Protein AF-B3RR96-F1 (afdb_monomer)

Mean predicted aligned error: 13.43 Å

pLDDT: mean 72.85, std 15.48, range [29.58, 92.88]

Organism: Trichoplax adhaerens (NCBI:txid10228)

Radius of gyration: 28.53 Å; Cα contacts (8 Å, |Δi|>4): 354; chains: 1; bounding box: 92×47×79 Å

Solvent-accessible surface area (backbone atoms only — not comparable to full-atom values): 20379 Å² total; per-residue (Å²): 134,87,67,54,57,50,102,82,71,50,74,48,73,52,70,67,56,46,31,52,45,38,56,34,45,65,42,94,48,64,68,56,15,52,53,33,40,51,51,53,31,50,56,49,56,53,57,70,76,67,63,93,55,101,65,70,74,65,54,56,44,48,39,42,40,72,78,38,39,40,60,40,43,50,37,68,61,60,49,90,90,53,55,69,70,55,45,50,48,50,41,50,38,58,65,40,43,72,45,95,92,60,83,86,83,91,69,81,79,84,30,41,66,43,47,51,43,49,51,41,44,54,38,51,71,58,56,78,64,44,36,52,46,44,55,73,25,42,72,43,56,55,50,56,61,71,62,75,41,72,87,48,40,65,52,46,54,53,30,51,52,53,48,62,76,74,48,91,70,54,60,70,55,38,35,55,52,42,55,51,52,52,55,47,55,50,56,42,69,78,34,67,93,76,58,56,75,67,60,56,52,50,54,53,48,54,43,41,66,39,43,75,74,25,68,71,43,39,52,49,44,69,73,32,62,69,62,40,52,48,41,52,55,36,42,67,44,87,53,63,68,51,19,55,53,25,45,55,44,51,43,52,42,56,72,69,47,52,49,67,54,50,49,49,48,53,73,78,40,67,54,66,60,51,50,51,50,47,63,74,68,56,86,48,68,69,58,44,33,49,45,37,46,35,52,32,43,48,17,58,56,64,75,33,51,78,94,66,57,70,68,59,46,51,52,51,51,51,50,41,54,48,51,31,66,77,34,57,89,40,59,80,43,24,52,36,32,52,53,34,51,55,44,65,65,62,70,84,77,72,80,75,79,76,78,82,79,79,129

InterPro domains:
  IPR011989 Armadillo-like helical [G3DSA:1.25.10.10] (18-335)
  IPR016024 Armadillo-type fold [SSF48371] (101-303)

Structure (mmCIF, N/CA/C/O backbone):
data_AF-B3RR96-F1
#
_entry.id   AF-B3RR96-F1
#
loop_
_ato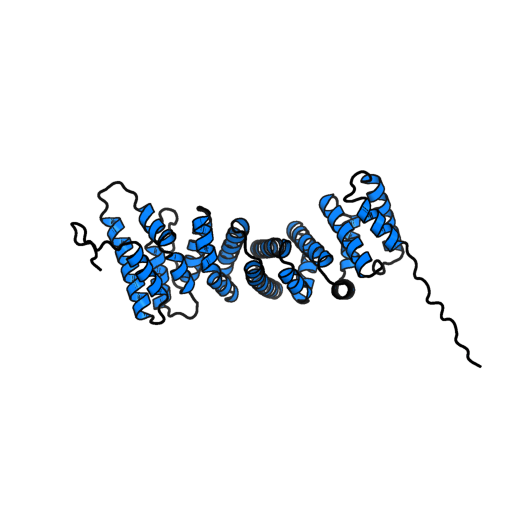m_site.group_PDB
_atom_site.id
_atom_site.type_symbol
_atom_site.label_atom_id
_atom_site.label_alt_id
_atom_site.label_comp_id
_atom_site.label_asym_id
_atom_site.label_entity_id
_atom_site.label_seq_id
_atom_site.pdbx_PDB_ins_code
_atom_site.Cartn_x
_atom_site.Cartn_y
_atom_site.Cartn_z
_atom_site.occupancy
_atom_site.B_iso_or_equiv
_atom_site.auth_seq_id
_atom_site.auth_comp_id
_atom_site.auth_asym_id
_atom_site.auth_atom_id
_atom_site.pdbx_PDB_model_num
ATOM 1 N N . MET A 1 1 ? 11.589 16.101 -45.052 1.00 38.19 1 MET A N 1
ATOM 2 C CA . MET A 1 1 ? 12.033 16.888 -43.880 1.00 38.19 1 MET A CA 1
ATOM 3 C C . MET A 1 1 ? 13.551 16.937 -43.908 1.00 38.19 1 MET A C 1
ATOM 5 O O . MET A 1 1 ? 14.166 15.886 -44.024 1.00 38.19 1 MET A O 1
ATOM 9 N N . ALA A 1 2 ? 14.142 18.131 -43.950 1.00 29.94 2 ALA A N 1
ATOM 10 C CA . ALA A 1 2 ? 15.582 18.307 -44.126 1.00 29.94 2 ALA A CA 1
ATOM 11 C C . ALA A 1 2 ? 16.285 18.308 -42.761 1.00 29.94 2 ALA A C 1
ATOM 13 O O . ALA A 1 2 ? 16.045 19.198 -41.950 1.00 29.94 2 ALA A O 1
ATOM 14 N N . SER A 1 3 ? 17.147 17.322 -42.505 1.00 40.19 3 SER A N 1
ATOM 15 C CA . SER A 1 3 ? 18.000 17.320 -41.316 1.00 40.19 3 SER A CA 1
ATOM 16 C C . SER A 1 3 ? 19.166 18.292 -41.508 1.00 40.19 3 SER A C 1
ATOM 18 O O . SER A 1 3 ? 19.927 18.147 -42.470 1.00 40.19 3 SER A O 1
ATOM 20 N N . ALA A 1 4 ? 19.349 19.248 -40.601 1.00 43.44 4 ALA A N 1
ATOM 21 C CA . ALA A 1 4 ? 20.512 20.129 -40.632 1.00 43.44 4 ALA A CA 1
ATOM 22 C C . ALA A 1 4 ? 21.770 19.345 -40.217 1.00 43.44 4 ALA A C 1
ATOM 24 O O . ALA A 1 4 ? 21.798 18.715 -39.159 1.00 43.44 4 ALA A O 1
ATOM 25 N N . LYS A 1 5 ? 22.815 19.365 -41.050 1.00 38.56 5 LYS A N 1
ATOM 26 C CA . LYS A 1 5 ? 24.143 18.848 -40.688 1.00 38.56 5 LYS A CA 1
ATOM 27 C C . LYS A 1 5 ? 24.980 19.991 -40.120 1.00 38.56 5 LYS A C 1
ATOM 29 O O . LYS A 1 5 ? 24.976 21.077 -40.694 1.00 38.56 5 LYS A O 1
ATOM 34 N N . ASN A 1 6 ? 25.702 19.770 -39.020 1.00 45.28 6 ASN A N 1
ATOM 35 C CA . ASN A 1 6 ? 26.735 20.728 -38.607 1.00 45.28 6 ASN A CA 1
ATOM 36 C C . ASN A 1 6 ? 27.967 20.634 -39.531 1.00 45.28 6 ASN A C 1
ATOM 38 O O . ASN A 1 6 ? 28.061 19.726 -40.360 1.00 45.28 6 ASN A O 1
ATOM 42 N N . SER A 1 7 ? 28.932 21.541 -39.358 1.00 36.81 7 SER A N 1
ATOM 43 C CA . SER A 1 7 ? 30.184 21.622 -40.133 1.00 36.81 7 SER A CA 1
ATOM 44 C C . SER A 1 7 ? 31.036 20.343 -40.136 1.00 36.81 7 SER A C 1
ATOM 46 O O . SER A 1 7 ? 31.961 20.238 -40.933 1.00 36.81 7 SER A O 1
ATOM 48 N N . ASN A 1 8 ? 30.707 19.358 -39.293 1.00 43.94 8 ASN A N 1
ATOM 49 C CA . ASN A 1 8 ? 31.389 18.069 -39.189 1.00 43.94 8 ASN A CA 1
ATOM 50 C C . ASN A 1 8 ? 30.532 16.906 -39.736 1.00 43.94 8 ASN A C 1
ATOM 52 O O . ASN A 1 8 ? 30.828 15.744 -39.475 1.00 43.94 8 ASN A O 1
ATOM 56 N N . GLY A 1 9 ? 29.440 17.192 -40.459 1.00 47.50 9 GLY A N 1
ATOM 57 C CA . GLY A 1 9 ? 28.566 16.178 -41.060 1.00 47.50 9 GLY A CA 1
ATOM 58 C C . GLY A 1 9 ? 27.611 15.481 -40.083 1.00 47.50 9 GLY A C 1
ATOM 59 O O . GLY A 1 9 ? 26.928 14.535 -40.478 1.00 47.50 9 GLY A O 1
ATOM 60 N N . ILE A 1 10 ? 27.522 15.946 -38.832 1.00 52.44 10 ILE A N 1
ATOM 61 C CA . ILE A 1 10 ? 26.656 15.354 -37.805 1.00 52.44 10 ILE A CA 1
ATOM 62 C C . ILE A 1 10 ? 25.217 15.804 -38.040 1.00 52.44 10 ILE A C 1
ATOM 64 O O . ILE A 1 10 ? 24.925 17.000 -38.033 1.00 52.44 10 ILE A O 1
ATOM 68 N N . VAL A 1 11 ? 24.321 14.832 -38.218 1.00 55.81 11 VAL A N 1
ATOM 69 C CA . VAL A 1 11 ? 22.872 15.039 -38.325 1.00 55.81 11 VAL A CA 1
ATOM 70 C C . VAL A 1 11 ? 22.341 15.579 -36.994 1.00 55.81 11 VAL A C 1
ATOM 72 O O . VAL A 1 11 ? 22.419 14.907 -35.964 1.00 55.81 11 VAL A O 1
ATOM 75 N N . ILE A 1 12 ? 21.807 16.800 -37.008 1.00 57.66 12 ILE A N 1
ATOM 76 C CA . ILE A 1 12 ? 21.082 17.378 -35.878 1.00 57.66 12 ILE A CA 1
ATOM 77 C C . ILE A 1 12 ? 19.611 17.007 -36.050 1.00 57.66 12 ILE A C 1
ATOM 79 O O . ILE A 1 12 ? 18.940 17.513 -36.947 1.00 57.66 12 ILE A O 1
ATOM 83 N N . PHE A 1 13 ? 19.122 16.115 -35.194 1.00 63.78 13 PHE A N 1
ATOM 84 C CA . PHE A 1 13 ? 17.692 15.844 -35.084 1.00 63.78 13 PHE A CA 1
ATOM 85 C C . PHE A 1 13 ? 17.014 16.986 -34.320 1.00 63.78 13 PHE A C 1
ATOM 87 O O . PHE A 1 13 ? 17.515 17.392 -33.266 1.00 63.78 13 PHE A O 1
ATOM 94 N N . GLY A 1 14 ? 15.894 17.492 -34.842 1.00 68.19 14 GLY A N 1
ATOM 95 C CA . GLY A 1 14 ? 15.008 18.372 -34.078 1.00 68.19 14 GLY A CA 1
ATOM 96 C C . GLY A 1 14 ? 14.248 17.602 -32.992 1.00 68.19 14 GLY A C 1
ATOM 97 O O . GLY A 1 14 ? 14.209 16.369 -33.007 1.00 68.19 14 GLY A O 1
ATOM 98 N N . ASP A 1 15 ? 13.617 18.317 -32.056 1.00 69.88 15 ASP A N 1
ATOM 99 C CA . ASP A 1 15 ? 12.841 17.718 -30.954 1.00 69.88 15 ASP A CA 1
ATOM 100 C C . ASP A 1 15 ? 11.757 16.749 -31.470 1.00 69.88 15 ASP A C 1
ATOM 102 O O . ASP A 1 15 ? 11.547 15.681 -30.892 1.00 69.88 15 ASP A O 1
ATOM 106 N N . ASP A 1 16 ? 11.099 17.078 -32.585 1.00 73.81 16 ASP A N 1
ATOM 107 C CA . ASP A 1 16 ? 10.047 16.245 -33.182 1.00 73.81 16 ASP A CA 1
ATOM 108 C C . ASP A 1 16 ? 10.599 14.993 -33.879 1.00 73.81 16 ASP A C 1
ATOM 110 O O . ASP A 1 16 ? 10.015 13.909 -33.767 1.00 73.81 16 ASP A O 1
ATOM 114 N N . ASP A 1 17 ? 11.768 15.099 -34.518 1.00 78.56 17 ASP A N 1
ATOM 115 C CA . ASP A 1 17 ? 12.459 13.942 -35.096 1.00 78.56 17 ASP A CA 1
ATOM 116 C C . ASP A 1 17 ? 12.893 12.978 -33.985 1.00 78.56 17 ASP A C 1
ATOM 118 O O . ASP A 1 17 ? 12.731 11.761 -34.103 1.00 78.56 17 ASP A O 1
ATOM 122 N N . MET A 1 18 ? 13.381 13.520 -32.862 1.00 82.00 18 MET A N 1
ATOM 123 C CA . MET A 1 18 ? 13.770 12.722 -31.702 1.00 82.00 18 MET A CA 1
ATOM 124 C C . MET A 1 18 ? 12.591 12.063 -31.008 1.00 82.00 18 MET A C 1
ATOM 126 O O . MET A 1 18 ? 12.675 10.888 -30.654 1.00 82.00 18 MET A O 1
ATOM 130 N N . ARG A 1 19 ? 11.472 12.770 -30.838 1.00 81.56 19 ARG A N 1
ATOM 131 C CA . ARG A 1 19 ? 10.238 12.174 -30.306 1.00 81.56 19 ARG A CA 1
ATOM 132 C C . ARG A 1 19 ? 9.729 11.049 -31.196 1.00 81.56 19 ARG A C 1
ATOM 134 O O . ARG A 1 19 ? 9.326 10.009 -30.678 1.00 81.56 19 ARG A O 1
ATOM 141 N N . THR A 1 20 ? 9.797 11.230 -32.512 1.00 85.19 20 THR A N 1
ATOM 142 C CA . THR A 1 20 ? 9.422 10.193 -33.478 1.00 85.19 20 THR A CA 1
ATOM 143 C C . THR A 1 20 ? 10.334 8.979 -33.332 1.00 85.19 20 THR A C 1
ATOM 145 O O . THR A 1 20 ? 9.846 7.872 -33.115 1.00 85.19 20 THR A O 1
ATOM 148 N N . LEU A 1 21 ? 11.653 9.183 -33.329 1.00 87.88 21 LEU A N 1
ATOM 149 C CA . LEU A 1 21 ? 12.635 8.114 -33.145 1.00 87.88 21 LEU A CA 1
ATOM 150 C C . LEU A 1 21 ? 12.454 7.367 -31.812 1.00 87.88 21 LEU A C 1
ATOM 152 O O . LEU A 1 21 ? 12.542 6.143 -31.764 1.00 87.88 21 LEU A O 1
ATOM 156 N N . ILE A 1 22 ? 12.148 8.089 -30.734 1.00 87.38 22 ILE A N 1
ATOM 157 C CA . ILE A 1 22 ? 11.867 7.513 -29.414 1.00 87.38 22 ILE A CA 1
ATOM 158 C C . ILE A 1 22 ? 10.564 6.711 -29.422 1.00 87.38 22 ILE A C 1
ATOM 160 O O . ILE A 1 22 ? 10.515 5.628 -28.845 1.00 87.38 22 ILE A O 1
ATOM 164 N N . SER A 1 23 ? 9.523 7.182 -30.110 1.00 87.31 23 SER A N 1
ATOM 165 C CA . SER A 1 23 ? 8.259 6.443 -30.223 1.00 87.31 23 SER A CA 1
ATOM 166 C C . SER A 1 23 ? 8.421 5.097 -30.943 1.00 87.31 23 SER A C 1
ATOM 168 O O . SER A 1 23 ? 7.741 4.129 -30.599 1.00 87.31 23 SER A O 1
ATOM 170 N N . LEU A 1 24 ? 9.383 4.995 -31.871 1.00 91.06 24 LEU A N 1
ATOM 171 C CA . LEU A 1 24 ? 9.694 3.762 -32.600 1.00 91.06 24 LEU A CA 1
ATOM 172 C C . LEU A 1 24 ? 10.337 2.676 -31.724 1.00 91.06 24 LEU A C 1
ATOM 174 O O . LEU A 1 24 ? 10.337 1.510 -32.118 1.00 91.06 24 LEU A O 1
ATOM 178 N N . ILE A 1 25 ? 10.824 3.009 -30.522 1.00 89.62 25 ILE A N 1
ATOM 179 C CA . ILE A 1 25 ? 11.269 2.013 -29.530 1.00 89.62 25 ILE A CA 1
ATOM 180 C C . ILE A 1 25 ? 10.109 1.083 -29.146 1.00 89.62 25 ILE A C 1
ATOM 182 O O . ILE A 1 25 ? 10.311 -0.113 -28.952 1.00 89.62 25 ILE A O 1
ATOM 186 N N . SER A 1 26 ? 8.889 1.618 -29.097 1.00 85.88 26 SER A N 1
ATOM 187 C CA . SER A 1 26 ? 7.660 0.882 -28.780 1.00 85.88 26 SER A CA 1
ATOM 188 C C . SER A 1 26 ? 7.027 0.204 -30.008 1.00 85.88 26 SER A C 1
ATOM 190 O O . SER A 1 26 ? 5.885 -0.247 -29.940 1.00 85.88 26 SER A O 1
ATOM 192 N N . SER A 1 27 ? 7.747 0.125 -31.134 1.00 86.12 27 SER A N 1
ATOM 193 C CA . SER A 1 27 ? 7.284 -0.542 -32.355 1.00 86.12 27 SER A CA 1
ATOM 194 C C . SER A 1 27 ? 6.969 -2.028 -32.111 1.00 86.12 27 SER A C 1
ATOM 196 O O . SER A 1 27 ? 7.700 -2.700 -31.374 1.00 86.12 27 SER A O 1
ATOM 198 N N . PRO A 1 28 ? 5.931 -2.589 -32.766 1.00 82.00 28 PRO A N 1
ATOM 199 C CA . PRO A 1 28 ? 5.683 -4.031 -32.743 1.00 82.00 28 PRO A CA 1
ATOM 200 C C . PRO A 1 28 ? 6.805 -4.830 -33.425 1.00 82.00 28 PRO A C 1
ATOM 202 O O . PRO A 1 28 ? 6.961 -6.018 -33.152 1.00 82.00 28 PRO A O 1
ATOM 205 N N . TYR A 1 29 ? 7.608 -4.185 -34.277 1.00 86.88 29 TYR A N 1
ATOM 206 C CA . TYR A 1 29 ? 8.736 -4.800 -34.968 1.00 86.88 29 TYR A CA 1
ATOM 207 C C . TYR A 1 29 ? 10.030 -4.570 -34.189 1.00 86.88 29 TYR A C 1
ATOM 209 O O . TYR A 1 29 ? 10.562 -3.457 -34.148 1.00 86.88 29 TYR A O 1
ATOM 217 N N . GLU A 1 30 ? 10.560 -5.644 -33.605 1.00 83.50 30 GLU A N 1
ATOM 218 C CA . GLU A 1 30 ? 11.744 -5.597 -32.741 1.00 83.50 30 GLU A CA 1
ATOM 219 C C . GLU A 1 30 ? 12.970 -4.998 -33.447 1.00 83.50 30 GLU A C 1
ATOM 221 O O . GLU A 1 30 ? 13.700 -4.202 -32.861 1.00 83.50 30 GLU A O 1
ATOM 226 N N . GLU A 1 31 ? 13.151 -5.294 -34.734 1.00 87.62 31 GLU A N 1
ATOM 227 C CA . GLU A 1 31 ? 14.250 -4.762 -35.543 1.00 87.62 31 GLU A CA 1
ATOM 228 C C . GLU A 1 31 ? 14.221 -3.227 -35.650 1.00 87.62 31 GLU A C 1
ATOM 230 O O . GLU A 1 31 ? 15.260 -2.570 -35.540 1.00 87.62 31 GLU A O 1
ATOM 235 N N . ILE A 1 32 ? 13.030 -2.641 -35.821 1.00 88.06 32 ILE A N 1
ATOM 236 C CA . ILE A 1 32 ? 12.847 -1.185 -35.912 1.00 88.06 32 ILE A CA 1
ATOM 237 C C . ILE A 1 32 ? 13.196 -0.536 -34.575 1.00 88.06 32 ILE A C 1
ATOM 239 O O . ILE A 1 32 ? 13.916 0.465 -34.532 1.00 88.06 32 ILE A O 1
ATOM 243 N N . ALA A 1 33 ? 12.732 -1.128 -33.478 1.00 88.19 33 ALA A N 1
ATOM 244 C CA . ALA A 1 33 ? 13.015 -0.643 -32.138 1.00 88.19 33 ALA A CA 1
ATOM 245 C C . ALA A 1 33 ? 14.514 -0.742 -31.793 1.00 88.19 33 ALA A C 1
ATOM 247 O O . ALA A 1 33 ? 15.094 0.213 -31.273 1.00 88.19 33 ALA A O 1
ATOM 248 N N . LEU A 1 34 ? 15.178 -1.844 -32.163 1.00 87.19 34 LEU A N 1
ATOM 249 C CA . LEU A 1 34 ? 16.626 -2.028 -32.008 1.00 87.19 34 LEU A CA 1
ATOM 250 C C . LEU A 1 34 ? 17.432 -0.994 -32.801 1.00 87.19 34 LEU A C 1
ATOM 252 O O . LEU A 1 34 ? 18.351 -0.379 -32.255 1.00 87.19 34 LEU A O 1
ATOM 256 N N . LYS A 1 35 ? 17.081 -0.774 -34.074 1.00 89.31 35 LYS A N 1
ATOM 257 C CA . LYS A 1 35 ? 17.723 0.242 -34.923 1.00 89.31 35 LYS A CA 1
ATOM 258 C C . LYS A 1 35 ? 17.526 1.645 -34.352 1.00 89.31 35 LYS A C 1
ATOM 260 O O . LYS A 1 35 ? 18.486 2.408 -34.293 1.00 89.31 35 LYS A O 1
ATOM 265 N N . SER A 1 36 ? 16.327 1.952 -33.865 1.00 89.50 36 SER A N 1
ATOM 266 C CA . SER A 1 36 ? 16.016 3.247 -33.249 1.00 89.50 36 SER A CA 1
ATOM 267 C C . SER A 1 36 ? 16.857 3.492 -31.994 1.00 89.50 36 SER A C 1
ATOM 269 O O . SER A 1 36 ? 17.499 4.534 -31.877 1.00 89.50 36 SER A O 1
ATOM 271 N N . MET A 1 37 ? 16.954 2.498 -31.102 1.00 88.56 37 MET A N 1
ATOM 272 C CA . MET A 1 37 ? 17.831 2.558 -29.926 1.00 88.56 37 MET A CA 1
ATOM 273 C C . MET A 1 37 ? 19.302 2.746 -30.310 1.00 88.56 37 MET A C 1
ATOM 275 O O . MET A 1 37 ? 19.981 3.577 -29.714 1.00 88.56 37 MET A O 1
ATOM 279 N N . LYS A 1 38 ? 19.788 2.048 -31.344 1.00 87.69 38 LYS A N 1
ATOM 280 C CA . LYS A 1 38 ? 21.166 2.200 -31.833 1.00 87.69 38 LYS A CA 1
ATOM 281 C C . LYS A 1 38 ? 21.441 3.612 -32.362 1.00 87.69 38 LYS A C 1
ATOM 283 O O . LYS A 1 38 ? 22.484 4.177 -32.052 1.00 87.69 38 LYS A O 1
ATOM 288 N N . ILE A 1 39 ? 20.501 4.210 -33.099 1.00 85.69 39 ILE A N 1
ATOM 289 C CA . ILE A 1 39 ? 20.620 5.599 -33.577 1.00 85.69 39 ILE A CA 1
ATOM 290 C C . ILE A 1 39 ? 20.679 6.569 -32.390 1.00 85.69 39 ILE A C 1
ATOM 292 O O . ILE A 1 39 ? 21.537 7.450 -32.371 1.00 85.69 39 ILE A O 1
ATOM 296 N N . ILE A 1 40 ? 19.823 6.385 -31.379 1.00 83.94 40 ILE A N 1
ATOM 297 C CA . ILE A 1 40 ? 19.818 7.210 -30.158 1.00 83.94 40 ILE A CA 1
ATOM 298 C C . ILE A 1 40 ? 21.149 7.080 -29.411 1.00 83.94 40 ILE A C 1
ATOM 300 O O . ILE A 1 40 ? 21.738 8.093 -29.039 1.00 83.94 40 ILE A O 1
ATOM 304 N N . GLN A 1 41 ? 21.649 5.852 -29.239 1.00 83.38 41 GLN A N 1
ATOM 305 C CA . GLN A 1 41 ? 22.944 5.575 -28.614 1.00 83.38 41 GLN A CA 1
ATOM 306 C C . GLN A 1 41 ? 24.071 6.312 -29.339 1.00 83.38 41 GLN A C 1
ATOM 308 O O . GLN A 1 41 ? 24.823 7.046 -28.704 1.00 83.38 41 GLN A O 1
ATOM 313 N N . THR A 1 42 ? 24.158 6.165 -30.666 1.00 79.25 42 THR A N 1
ATOM 314 C CA . THR A 1 42 ? 25.175 6.833 -31.487 1.00 79.25 42 THR A CA 1
ATOM 315 C C . THR A 1 42 ? 25.049 8.350 -31.422 1.00 79.25 42 THR A C 1
ATOM 317 O O . THR A 1 42 ? 26.052 9.040 -31.266 1.00 79.25 42 THR A O 1
ATOM 320 N N . TYR A 1 43 ? 23.838 8.900 -31.502 1.00 76.00 43 TYR A N 1
ATOM 321 C CA . TYR A 1 43 ? 23.633 10.345 -31.410 1.00 76.00 43 TYR A CA 1
ATOM 322 C C . TYR A 1 43 ? 24.119 10.909 -30.069 1.00 76.00 43 TYR A C 1
ATOM 324 O O . TYR A 1 43 ? 24.777 11.951 -30.023 1.00 76.00 43 TYR A O 1
ATOM 332 N N . ASN A 1 44 ? 23.828 10.195 -28.984 1.00 71.44 44 ASN A N 1
ATOM 333 C CA . ASN A 1 44 ? 24.173 10.598 -27.631 1.00 71.44 44 ASN A CA 1
ATOM 334 C C . ASN A 1 44 ? 25.686 10.494 -27.359 1.00 71.44 44 ASN A C 1
ATOM 336 O O . ASN A 1 44 ? 26.264 11.392 -26.753 1.00 71.44 44 ASN A O 1
ATOM 340 N N . THR A 1 45 ? 26.354 9.456 -27.880 1.00 66.69 45 THR A N 1
ATOM 341 C CA . THR A 1 45 ? 27.814 9.289 -27.756 1.00 66.69 45 THR A CA 1
ATOM 342 C C . THR A 1 45 ? 28.619 10.161 -28.719 1.00 66.69 45 THR A C 1
ATOM 344 O O . THR A 1 45 ? 29.762 10.487 -28.426 1.00 66.69 45 THR A O 1
ATOM 347 N N . THR A 1 46 ? 28.063 10.579 -29.858 1.00 61.94 46 THR A N 1
ATOM 348 C CA . THR A 1 46 ? 28.801 11.418 -30.822 1.00 61.94 46 THR A CA 1
ATOM 349 C C . THR A 1 46 ? 28.857 12.882 -30.368 1.00 61.94 46 THR A C 1
ATOM 351 O O . THR A 1 46 ? 29.881 13.541 -30.535 1.00 61.94 46 THR A O 1
ATOM 354 N N . LYS A 1 47 ? 27.795 13.402 -29.730 1.00 54.66 47 LYS A N 1
ATOM 355 C CA . LYS A 1 47 ? 27.764 14.790 -29.228 1.00 54.66 47 LYS A CA 1
ATOM 356 C C . LYS A 1 47 ? 28.632 15.029 -27.988 1.00 54.66 47 LYS A C 1
ATOM 358 O O . LYS A 1 47 ? 29.078 16.160 -27.798 1.00 54.66 47 LYS A O 1
ATOM 363 N N . THR A 1 48 ? 28.906 14.007 -27.176 1.00 48.44 48 THR A N 1
ATOM 364 C CA . THR A 1 48 ? 29.794 14.117 -26.003 1.00 48.44 48 THR A CA 1
ATOM 365 C C . THR A 1 48 ? 31.266 14.315 -26.376 1.00 48.44 48 THR A C 1
ATOM 367 O O . THR A 1 48 ? 31.999 14.913 -25.595 1.00 48.44 48 THR A O 1
ATOM 370 N N . TYR A 1 49 ? 31.696 13.904 -27.576 1.00 40.88 49 TYR A N 1
ATOM 371 C CA . TYR A 1 49 ? 33.094 14.028 -28.020 1.00 40.88 49 TYR A CA 1
ATOM 372 C C . TYR A 1 49 ? 33.400 15.278 -28.863 1.00 40.88 49 TYR A C 1
ATOM 374 O O . TYR A 1 49 ? 34.564 15.636 -29.011 1.00 40.88 49 TYR A O 1
ATOM 382 N N . THR A 1 50 ? 32.393 15.976 -29.398 1.00 41.56 50 THR A N 1
ATOM 383 C CA . THR A 1 50 ? 32.607 17.117 -30.317 1.00 41.56 50 THR A CA 1
ATOM 384 C C . THR A 1 50 ? 32.487 18.510 -29.689 1.00 41.56 50 THR A C 1
ATOM 386 O O . THR A 1 50 ? 32.563 19.507 -30.404 1.00 41.56 50 THR A O 1
ATOM 389 N N . ALA A 1 51 ? 32.283 18.630 -28.376 1.00 41.56 51 ALA A N 1
ATOM 390 C CA . ALA A 1 51 ? 32.074 19.927 -27.733 1.00 41.56 51 ALA A CA 1
ATOM 391 C C . ALA A 1 51 ? 33.400 20.631 -27.374 1.00 41.56 51 ALA A C 1
ATOM 393 O O . ALA A 1 51 ? 33.831 20.637 -26.226 1.00 41.56 51 ALA A O 1
ATOM 394 N N . SER A 1 52 ? 33.998 21.318 -28.354 1.00 37.88 52 SER A N 1
ATOM 395 C CA . SER A 1 52 ? 34.964 22.411 -28.124 1.00 37.88 52 SER A CA 1
ATOM 396 C C . SER A 1 52 ? 34.290 23.721 -27.673 1.00 37.88 52 SER A C 1
ATOM 398 O O . SER A 1 52 ? 34.929 24.770 -27.640 1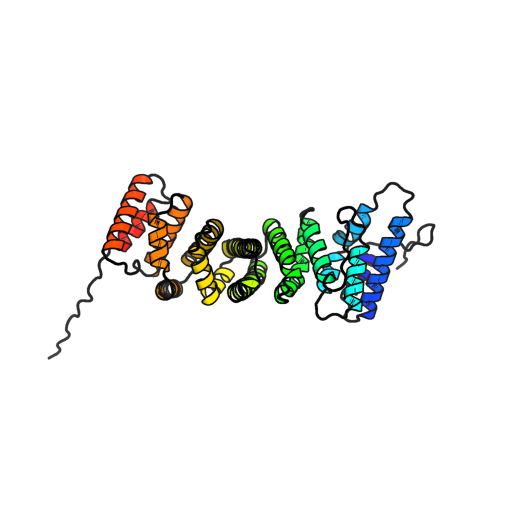.00 37.88 52 SER A O 1
ATOM 400 N N . TYR A 1 53 ? 33.001 23.688 -27.326 1.00 34.84 53 TYR A N 1
ATOM 401 C CA . TYR A 1 53 ? 32.246 24.837 -26.837 1.00 34.84 53 TYR A CA 1
ATOM 402 C C . TYR A 1 53 ? 31.675 24.538 -25.453 1.00 34.84 53 TYR A C 1
ATOM 404 O O . TYR A 1 53 ? 31.009 23.530 -25.235 1.00 34.84 53 TYR A O 1
ATOM 412 N N . ARG A 1 54 ? 31.966 25.448 -24.520 1.00 34.84 54 ARG A N 1
ATOM 413 C CA . ARG A 1 54 ? 31.572 25.462 -23.105 1.00 34.84 54 ARG A CA 1
ATOM 414 C C . ARG A 1 54 ? 30.047 25.579 -22.907 1.00 34.84 54 ARG A C 1
ATOM 416 O O . ARG A 1 54 ? 29.578 26.572 -22.362 1.00 34.84 54 ARG A O 1
ATOM 423 N N . VAL A 1 55 ? 29.268 24.582 -23.321 1.00 38.75 55 VAL A N 1
ATOM 424 C CA . VAL A 1 55 ? 27.863 24.419 -22.909 1.00 38.75 55 VAL A CA 1
ATOM 425 C C . VAL A 1 55 ? 27.678 22.963 -22.472 1.00 38.75 55 VAL A C 1
ATOM 427 O O . VAL A 1 55 ? 27.944 22.057 -23.261 1.00 38.75 55 VAL A O 1
ATOM 430 N N . PRO A 1 56 ? 27.331 22.707 -21.201 1.00 39.91 56 PRO A N 1
ATOM 431 C CA . PRO A 1 56 ? 27.614 21.436 -20.549 1.00 39.91 56 PRO A CA 1
ATOM 432 C C . PRO A 1 56 ? 26.793 20.279 -21.129 1.00 39.91 56 PRO A C 1
ATOM 434 O O . PRO A 1 56 ? 25.571 20.349 -21.259 1.00 39.91 56 PRO A O 1
ATOM 437 N N . CYS A 1 57 ? 27.485 19.168 -21.382 1.00 45.38 57 CYS A N 1
ATOM 438 C CA . CYS A 1 57 ? 26.974 17.873 -21.843 1.00 45.38 57 CYS A CA 1
ATOM 439 C C . CYS A 1 57 ? 25.826 17.306 -20.976 1.00 45.38 57 CYS A C 1
ATOM 441 O O . CYS A 1 57 ? 25.105 16.412 -21.415 1.00 45.38 57 CYS A O 1
ATOM 443 N N . LEU A 1 58 ? 25.608 17.866 -19.778 1.00 45.44 58 LEU A N 1
ATOM 444 C CA . LEU A 1 58 ? 24.475 17.576 -18.896 1.00 45.44 58 LEU A CA 1
ATOM 445 C C . LEU A 1 58 ? 23.102 17.809 -19.555 1.00 45.44 58 LEU A C 1
ATOM 447 O O . LEU A 1 58 ? 22.151 17.109 -19.218 1.00 45.44 58 LEU A O 1
ATOM 451 N N . HIS A 1 59 ? 22.985 18.726 -20.521 1.00 55.12 59 HIS A N 1
ATOM 452 C CA . HIS A 1 59 ? 21.680 19.097 -21.079 1.00 55.12 59 HIS A CA 1
ATOM 453 C C . HIS A 1 59 ? 21.123 18.131 -22.133 1.00 55.12 59 HIS A C 1
ATOM 455 O O . HIS A 1 59 ? 19.918 18.143 -22.369 1.00 55.12 59 HIS A O 1
ATOM 461 N N . LEU A 1 60 ? 21.942 17.289 -22.781 1.00 64.75 60 LEU A N 1
ATOM 462 C CA . LEU A 1 60 ? 21.446 16.422 -23.864 1.00 64.75 60 LEU A CA 1
ATOM 463 C C . LEU A 1 60 ? 20.708 15.190 -23.331 1.00 64.75 60 LEU A C 1
ATOM 465 O O . LEU A 1 60 ? 19.616 14.873 -23.801 1.00 64.75 60 LEU A O 1
ATOM 469 N N . GLY A 1 61 ? 21.279 14.524 -22.325 1.00 63.56 61 GLY A N 1
ATOM 470 C CA . GLY A 1 61 ? 20.604 13.428 -21.629 1.00 63.56 61 GLY A CA 1
ATOM 471 C C . GLY A 1 61 ? 19.323 13.918 -20.956 1.00 63.56 61 GLY A C 1
ATOM 472 O O . GLY A 1 61 ? 18.269 13.312 -21.122 1.00 63.56 61 GLY A O 1
ATOM 473 N N . GLU A 1 62 ? 19.389 15.068 -20.284 1.00 61.44 62 GLU A N 1
ATOM 474 C CA . GLU A 1 62 ? 18.226 15.733 -19.693 1.00 61.44 62 GLU A CA 1
ATOM 475 C C . GLU A 1 62 ? 17.162 16.069 -20.749 1.00 61.44 62 GLU A C 1
ATOM 477 O O . GLU A 1 62 ? 15.988 15.781 -20.554 1.00 61.44 62 GLU A O 1
ATOM 482 N N . HIS A 1 63 ? 17.553 16.582 -21.915 1.00 69.50 63 HIS A N 1
ATOM 483 C CA . HIS A 1 63 ? 16.639 16.874 -23.016 1.00 69.50 63 HIS A CA 1
ATOM 484 C C . HIS A 1 63 ? 15.942 15.619 -23.572 1.00 69.50 63 HIS A C 1
ATOM 486 O O . HIS A 1 63 ? 14.723 15.617 -23.754 1.00 69.50 63 HIS A O 1
ATOM 492 N N . LEU A 1 64 ? 16.687 14.539 -23.829 1.00 72.50 64 LEU A N 1
ATOM 493 C CA . LEU A 1 64 ? 16.122 13.283 -24.340 1.00 72.50 64 LEU A CA 1
ATOM 494 C C . LEU A 1 64 ? 15.147 12.652 -23.343 1.00 72.50 64 LEU A C 1
ATOM 496 O O . LEU A 1 64 ? 14.111 12.109 -23.731 1.00 72.50 64 LEU A O 1
ATOM 500 N N . VAL A 1 65 ? 15.466 12.743 -22.055 1.00 67.75 65 VAL A N 1
ATOM 501 C CA . VAL A 1 65 ? 14.615 12.234 -20.984 1.00 67.75 65 VAL A CA 1
ATOM 502 C C . VAL A 1 65 ? 13.381 13.124 -20.816 1.00 67.75 65 VAL A C 1
ATOM 504 O O . VAL A 1 65 ? 12.274 12.628 -21.012 1.00 67.75 65 VAL A O 1
ATOM 507 N N . LEU A 1 66 ? 13.568 14.427 -20.585 1.00 64.75 66 LEU A N 1
ATOM 508 C CA . LEU A 1 66 ? 12.502 15.354 -20.198 1.00 64.75 66 LEU A CA 1
ATOM 509 C C . LEU A 1 66 ? 11.638 15.858 -21.351 1.00 64.75 66 LEU A C 1
ATOM 511 O O . LEU A 1 66 ? 10.414 15.945 -21.256 1.00 64.75 66 LEU A O 1
ATOM 515 N N . LYS A 1 67 ? 12.274 16.272 -22.451 1.00 69.06 67 LYS A N 1
ATOM 516 C CA . LYS A 1 67 ? 11.555 16.874 -23.583 1.00 69.06 67 LYS A CA 1
ATOM 517 C C . LYS A 1 67 ? 11.061 15.831 -24.571 1.00 69.06 67 LYS A C 1
ATOM 519 O O . LYS A 1 67 ? 10.036 16.057 -25.225 1.00 69.06 67 LYS A O 1
ATOM 524 N N . CYS A 1 68 ? 11.775 14.712 -24.674 1.00 73.38 68 CYS A N 1
ATOM 525 C CA . CYS A 1 68 ? 11.474 13.669 -25.650 1.00 73.38 68 CYS A CA 1
ATOM 526 C C . CYS A 1 68 ? 10.894 12.384 -25.035 1.00 73.38 68 CYS A C 1
ATOM 528 O O . CYS A 1 68 ? 10.323 11.577 -25.764 1.00 73.38 68 CYS A O 1
ATOM 530 N N . GLY A 1 69 ? 10.955 12.202 -23.711 1.00 72.50 69 GLY A N 1
ATOM 531 C CA . GLY A 1 69 ? 10.312 11.080 -23.024 1.00 72.50 69 GLY A CA 1
ATOM 532 C C . GLY A 1 69 ? 11.020 9.734 -23.203 1.00 72.50 69 GLY A C 1
ATOM 533 O O . GLY A 1 69 ? 10.367 8.694 -23.116 1.00 72.50 69 GLY A O 1
ATOM 534 N N . LEU A 1 70 ? 12.336 9.724 -23.443 1.00 79.81 70 LEU A N 1
ATOM 535 C CA . LEU A 1 70 ? 13.101 8.501 -23.716 1.00 79.81 70 LEU A CA 1
ATOM 536 C C . LEU A 1 70 ? 12.962 7.448 -22.606 1.00 79.81 70 LEU A C 1
ATOM 53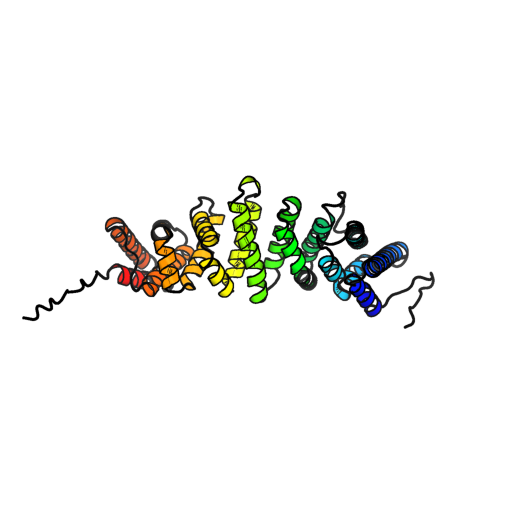8 O O . LEU A 1 70 ? 12.666 6.290 -22.889 1.00 79.81 70 LEU A O 1
ATOM 542 N N . MET A 1 71 ? 13.121 7.838 -21.336 1.00 74.75 71 MET A N 1
ATOM 543 C CA . MET A 1 71 ? 13.025 6.894 -20.210 1.00 74.75 71 MET A CA 1
ATOM 544 C C . MET A 1 71 ? 11.628 6.296 -20.056 1.00 74.75 71 MET A C 1
ATOM 546 O O . MET A 1 71 ? 11.499 5.153 -19.621 1.00 74.75 71 MET A O 1
ATOM 550 N N . ARG A 1 72 ? 10.584 7.036 -20.444 1.00 73.12 72 ARG A N 1
ATOM 551 C CA . ARG A 1 72 ? 9.216 6.518 -20.455 1.00 73.12 72 ARG A CA 1
ATOM 552 C C . ARG A 1 72 ? 9.071 5.397 -21.477 1.00 73.12 72 ARG A C 1
ATOM 554 O O . ARG A 1 72 ? 8.517 4.357 -21.135 1.00 73.12 72 ARG A O 1
ATOM 561 N N . GLU A 1 73 ? 9.550 5.598 -22.703 1.00 80.38 73 GLU A N 1
ATOM 562 C CA . GLU A 1 73 ? 9.454 4.568 -23.744 1.00 80.38 73 GLU A CA 1
ATOM 563 C C . GLU A 1 73 ? 10.352 3.367 -23.443 1.00 80.38 73 GLU A C 1
ATOM 565 O O . GLU A 1 73 ? 9.882 2.236 -23.518 1.00 80.38 73 GLU A O 1
ATOM 570 N N . LEU A 1 74 ? 11.591 3.588 -22.987 1.00 80.06 74 LEU A N 1
ATOM 571 C CA . LEU A 1 74 ? 12.482 2.499 -22.569 1.00 80.06 74 LEU A CA 1
ATOM 572 C C . LEU A 1 74 ? 11.875 1.665 -21.440 1.00 80.06 74 LEU A C 1
ATOM 574 O O . LEU A 1 74 ? 11.925 0.439 -21.491 1.00 80.06 74 LEU A O 1
ATOM 578 N N . ALA A 1 75 ? 11.265 2.309 -20.442 1.00 70.38 75 ALA A N 1
ATOM 579 C CA . ALA A 1 75 ? 10.618 1.582 -19.363 1.00 70.38 75 ALA A CA 1
ATOM 580 C C . ALA A 1 75 ? 9.424 0.764 -19.866 1.00 70.38 75 ALA A C 1
ATOM 582 O O . ALA A 1 75 ? 9.312 -0.390 -19.480 1.00 70.38 75 ALA A O 1
ATOM 583 N N . LYS A 1 76 ? 8.576 1.306 -20.755 1.00 75.12 76 LYS A N 1
ATOM 584 C CA . LYS A 1 76 ? 7.431 0.572 -21.333 1.00 75.12 76 LYS A CA 1
ATOM 585 C C . LYS A 1 76 ? 7.836 -0.730 -22.021 1.00 75.12 76 LYS A C 1
ATOM 587 O O . LYS A 1 76 ? 7.090 -1.699 -21.941 1.00 75.12 76 LYS A O 1
ATOM 592 N N . VAL A 1 77 ? 8.974 -0.737 -22.713 1.00 76.88 77 VAL A N 1
ATOM 593 C CA . VAL A 1 77 ? 9.425 -1.899 -23.494 1.00 76.88 77 VAL A CA 1
ATOM 594 C C . VAL A 1 77 ? 10.359 -2.828 -22.724 1.00 76.88 77 VAL A C 1
ATOM 596 O O . VAL A 1 77 ? 10.641 -3.928 -23.193 1.00 76.88 77 VAL A O 1
ATOM 599 N N . ALA A 1 78 ? 10.840 -2.414 -21.549 1.00 72.19 78 ALA A N 1
ATOM 600 C CA . ALA A 1 78 ? 11.658 -3.229 -20.660 1.00 72.19 78 ALA A CA 1
ATOM 601 C C . ALA A 1 78 ? 10.786 -4.243 -19.901 1.00 72.19 78 ALA A C 1
ATOM 603 O O . ALA A 1 78 ? 10.645 -4.162 -18.683 1.00 72.19 78 ALA A O 1
ATOM 604 N N . THR A 1 79 ? 10.178 -5.186 -20.621 1.00 67.12 79 THR A N 1
ATOM 605 C CA . THR A 1 79 ? 9.338 -6.251 -20.054 1.00 67.12 79 THR A CA 1
ATOM 606 C C . THR A 1 79 ? 10.060 -7.594 -20.094 1.00 67.12 79 THR A C 1
ATOM 608 O O . THR A 1 79 ? 10.929 -7.829 -20.936 1.00 67.12 79 THR A O 1
ATOM 611 N N . ILE A 1 80 ? 9.689 -8.510 -19.193 1.00 61.75 80 ILE A N 1
ATOM 612 C CA . ILE A 1 80 ? 10.326 -9.840 -19.081 1.00 61.75 80 ILE A CA 1
ATOM 613 C C . ILE A 1 80 ? 10.085 -10.687 -20.346 1.00 61.75 80 ILE A C 1
ATOM 615 O O . ILE A 1 80 ? 10.852 -11.592 -20.652 1.00 61.75 80 ILE A O 1
ATOM 619 N N . SER A 1 81 ? 9.041 -10.365 -21.110 1.00 67.50 81 SER A N 1
ATOM 620 C CA . SER A 1 81 ? 8.652 -11.046 -22.347 1.00 67.50 81 SER A CA 1
ATOM 621 C C . SER A 1 81 ? 9.515 -10.727 -23.577 1.00 67.50 81 SER A C 1
ATOM 623 O O . SER A 1 81 ? 9.292 -11.324 -24.628 1.00 67.50 81 SER A O 1
ATOM 625 N N . LYS A 1 82 ? 10.461 -9.781 -23.496 1.00 73.38 82 LYS A N 1
ATOM 626 C CA . LYS A 1 82 ? 11.315 -9.390 -24.632 1.00 73.38 82 LYS A CA 1
ATOM 627 C C . LYS A 1 82 ? 12.579 -10.241 -24.742 1.00 73.38 82 LYS A C 1
ATOM 629 O O . LYS A 1 82 ? 13.059 -10.802 -23.760 1.00 73.38 82 LYS A O 1
ATOM 634 N N . SER A 1 83 ? 13.142 -10.300 -25.953 1.00 75.75 83 SER A N 1
ATOM 635 C CA . SER A 1 83 ? 14.384 -11.030 -26.214 1.00 75.75 83 SER A CA 1
ATOM 636 C C . SER A 1 83 ? 15.555 -10.469 -25.394 1.00 75.75 83 SER A C 1
ATOM 638 O O . SER A 1 83 ? 15.606 -9.284 -25.046 1.00 75.75 83 SER A O 1
ATOM 640 N N . THR A 1 84 ? 16.550 -11.310 -25.111 1.00 67.88 84 THR A N 1
ATOM 641 C CA . THR A 1 84 ? 17.759 -10.881 -24.393 1.00 67.88 84 THR A CA 1
ATOM 642 C C . THR A 1 84 ? 18.508 -9.776 -25.139 1.00 67.88 84 THR A C 1
ATOM 644 O O . THR A 1 84 ? 18.952 -8.816 -24.510 1.00 67.88 84 THR A O 1
ATOM 647 N N . ALA A 1 85 ? 18.604 -9.872 -26.469 1.00 72.19 85 ALA A N 1
ATOM 648 C CA . ALA A 1 85 ? 19.254 -8.864 -27.306 1.00 72.19 85 ALA A CA 1
ATOM 649 C C . ALA A 1 85 ? 18.530 -7.509 -27.228 1.00 72.19 85 ALA A C 1
ATOM 651 O O . ALA A 1 85 ? 19.164 -6.455 -27.137 1.00 72.19 85 ALA A O 1
ATOM 652 N N . PHE A 1 86 ? 17.196 -7.532 -27.181 1.00 79.62 86 PHE A N 1
ATOM 653 C CA . PHE A 1 86 ? 16.388 -6.335 -26.992 1.00 79.62 86 PHE A CA 1
ATOM 654 C C . PHE A 1 86 ? 16.654 -5.662 -25.649 1.00 79.62 86 PHE A C 1
ATOM 656 O O . PHE A 1 86 ? 16.948 -4.467 -25.594 1.00 79.62 86 PHE A O 1
ATOM 663 N N . LEU A 1 87 ? 16.617 -6.436 -24.564 1.00 69.94 87 LEU A N 1
ATOM 664 C CA . LEU A 1 87 ? 16.873 -5.924 -23.218 1.00 69.94 87 LEU A CA 1
ATOM 665 C C . LEU A 1 87 ? 18.306 -5.386 -23.072 1.00 69.94 87 LEU A C 1
ATOM 667 O O . LEU A 1 87 ? 18.517 -4.356 -22.432 1.00 69.94 87 LEU A O 1
ATOM 671 N N . GLN A 1 88 ? 19.294 -6.016 -23.711 1.00 71.19 88 GLN A N 1
ATOM 672 C CA . GLN A 1 88 ? 20.661 -5.488 -23.768 1.00 71.19 88 GLN A CA 1
ATOM 673 C C . GLN A 1 88 ? 20.725 -4.131 -24.478 1.00 71.19 88 GLN A C 1
ATOM 675 O O . GLN A 1 88 ? 21.416 -3.231 -24.004 1.00 71.19 88 GLN A O 1
ATOM 680 N N . SER A 1 89 ? 19.975 -3.949 -25.567 1.00 78.94 89 SER A N 1
ATOM 681 C CA . SER A 1 89 ? 19.901 -2.664 -26.269 1.00 78.94 89 SER A CA 1
ATOM 682 C C . SER A 1 89 ? 19.222 -1.578 -25.425 1.00 78.94 89 SER A C 1
ATOM 684 O O . SER A 1 89 ? 19.684 -0.435 -25.393 1.00 78.94 89 SER A O 1
ATOM 686 N N . VAL A 1 90 ? 18.194 -1.929 -24.644 1.00 76.81 90 VAL A N 1
ATOM 687 C CA . VAL A 1 90 ? 17.590 -1.017 -23.657 1.00 76.81 90 VAL A CA 1
ATOM 688 C C . VAL A 1 90 ? 18.633 -0.576 -22.627 1.00 76.81 90 VAL A C 1
ATOM 690 O O . VAL A 1 90 ? 18.814 0.622 -22.405 1.00 76.81 90 VAL A O 1
ATOM 693 N N . ALA A 1 91 ? 19.374 -1.521 -22.041 1.00 68.31 91 ALA A N 1
ATOM 694 C CA . ALA A 1 91 ? 20.418 -1.217 -21.063 1.00 68.31 91 ALA A CA 1
ATOM 695 C C . ALA A 1 91 ? 21.547 -0.361 -21.649 1.00 68.31 91 ALA A C 1
ATOM 697 O O . ALA A 1 91 ? 21.983 0.600 -21.014 1.00 68.31 91 ALA A O 1
ATOM 698 N N . ALA A 1 92 ? 21.993 -0.675 -22.867 1.00 75.00 92 ALA A N 1
ATOM 699 C CA . ALA A 1 92 ? 22.991 0.110 -23.581 1.00 75.00 92 ALA A CA 1
ATOM 700 C C . ALA A 1 92 ? 22.499 1.546 -23.805 1.00 75.00 92 ALA A C 1
ATOM 702 O O . ALA A 1 92 ? 23.228 2.489 -23.515 1.00 75.00 92 ALA A O 1
ATOM 703 N N . THR A 1 93 ? 21.239 1.726 -24.212 1.00 78.69 93 THR A N 1
ATOM 704 C CA . THR A 1 93 ? 20.631 3.057 -24.379 1.00 78.69 93 THR A CA 1
ATOM 705 C C . THR A 1 93 ? 20.645 3.846 -23.075 1.00 78.69 93 THR A C 1
ATOM 707 O O . THR A 1 93 ? 21.100 4.989 -23.070 1.00 78.69 93 THR A O 1
ATOM 710 N N . ILE A 1 94 ? 20.241 3.228 -21.959 1.00 73.00 94 ILE A N 1
ATOM 711 C CA . ILE A 1 94 ? 20.297 3.855 -20.629 1.00 73.00 94 ILE A CA 1
ATOM 712 C C . ILE A 1 94 ? 21.737 4.255 -20.274 1.00 73.00 94 ILE A C 1
ATOM 714 O O . ILE A 1 94 ? 21.957 5.365 -19.801 1.00 73.00 94 ILE A O 1
ATOM 718 N N . ASN A 1 95 ? 22.718 3.389 -20.540 1.00 70.81 95 ASN A N 1
ATOM 719 C CA . ASN A 1 95 ? 24.131 3.652 -20.248 1.00 70.81 95 ASN A CA 1
ATOM 720 C C . ASN A 1 95 ? 24.731 4.793 -21.078 1.00 70.81 95 ASN A C 1
ATOM 722 O O . ASN A 1 95 ? 25.679 5.425 -20.621 1.00 70.81 95 ASN A O 1
ATOM 726 N N . THR A 1 96 ? 24.213 5.060 -22.283 1.00 72.50 96 THR A N 1
ATOM 727 C CA . THR A 1 96 ? 24.706 6.186 -23.097 1.00 72.50 96 THR A CA 1
ATOM 728 C C . THR A 1 96 ? 24.289 7.545 -22.565 1.00 72.50 96 THR A C 1
ATOM 730 O O . THR A 1 96 ? 24.900 8.543 -22.937 1.00 72.50 96 THR A O 1
ATOM 733 N N . LEU A 1 97 ? 23.252 7.614 -21.724 1.00 68.25 97 LEU A N 1
ATOM 734 C CA . LEU A 1 97 ? 22.880 8.847 -21.045 1.00 68.25 97 LEU A CA 1
ATOM 735 C C . LEU A 1 97 ? 24.025 9.162 -20.073 1.00 68.25 97 LEU A C 1
ATOM 737 O O . LEU A 1 97 ? 24.104 8.575 -18.999 1.00 68.25 97 LEU A O 1
ATOM 741 N N . ASP A 1 98 ? 24.970 10.008 -20.496 1.00 57.41 98 ASP A N 1
ATOM 742 C CA . ASP A 1 98 ? 26.145 10.374 -19.704 1.00 57.41 98 ASP A CA 1
ATOM 743 C C . ASP A 1 98 ? 25.683 11.016 -18.396 1.00 57.41 98 ASP A C 1
ATOM 745 O O . ASP A 1 98 ? 25.092 12.097 -18.350 1.00 57.41 98 ASP A O 1
ATOM 749 N N . TRP A 1 99 ? 25.855 10.259 -17.325 1.00 57.88 99 TRP A N 1
ATOM 750 C CA . TRP A 1 99 ? 25.255 10.495 -16.030 1.00 57.88 99 TRP A CA 1
ATOM 751 C C . TRP A 1 99 ? 26.392 10.632 -15.020 1.00 57.88 99 TRP A C 1
ATOM 753 O O . TRP A 1 99 ? 26.646 9.733 -14.221 1.00 57.88 99 TRP A O 1
ATOM 763 N N . THR A 1 100 ? 27.071 11.776 -14.989 1.00 44.75 100 THR A N 1
ATOM 764 C CA . THR A 1 100 ? 28.091 12.091 -13.966 1.00 44.75 100 THR A CA 1
ATOM 765 C C . THR A 1 100 ? 27.553 12.102 -12.522 1.00 44.75 100 THR A C 1
ATOM 767 O O . THR A 1 100 ? 28.334 12.160 -11.577 1.00 44.75 100 THR A O 1
ATOM 770 N N . VAL A 1 101 ? 26.245 11.903 -12.309 1.00 42.59 101 VAL A N 1
ATOM 771 C CA . VAL A 1 101 ? 25.635 11.607 -10.994 1.00 42.59 101 VAL A CA 1
ATOM 772 C C . VAL A 1 101 ? 25.602 10.092 -10.679 1.00 42.59 101 VAL A C 1
ATOM 774 O O . VAL A 1 101 ? 25.349 9.686 -9.544 1.00 42.59 101 VAL A O 1
ATOM 777 N N . PHE A 1 102 ? 25.886 9.211 -11.643 1.00 45.69 102 PHE A N 1
ATOM 778 C CA . PHE A 1 102 ? 25.634 7.769 -11.571 1.00 45.69 102 PHE A CA 1
ATOM 779 C C . PHE A 1 102 ? 26.783 6.911 -12.117 1.00 45.69 102 PHE A C 1
ATOM 781 O O . PHE A 1 102 ? 26.626 6.176 -13.085 1.00 45.69 102 PHE A O 1
ATOM 788 N N . ARG A 1 103 ? 27.928 6.931 -11.425 1.00 34.75 103 ARG A N 1
ATOM 789 C CA . ARG A 1 103 ? 29.014 5.969 -11.669 1.00 34.75 103 ARG A CA 1
ATOM 790 C C . ARG A 1 103 ? 28.626 4.525 -11.283 1.00 34.75 103 ARG A C 1
ATOM 792 O O . ARG A 1 103 ? 27.966 4.307 -10.268 1.00 34.75 103 ARG A O 1
ATOM 799 N N . SER A 1 104 ? 29.116 3.613 -12.131 1.00 34.50 104 SER A N 1
ATOM 800 C CA . SER A 1 104 ? 29.261 2.144 -12.067 1.00 34.50 104 SER A CA 1
ATOM 801 C C . SER A 1 104 ? 28.006 1.249 -11.983 1.00 34.50 104 SER A C 1
ATOM 803 O O . SER A 1 104 ? 27.436 0.998 -10.922 1.00 34.50 104 SER A O 1
ATOM 805 N N . PHE A 1 105 ? 27.665 0.621 -13.116 1.00 42.50 105 PHE A N 1
ATOM 806 C CA . PHE A 1 105 ? 26.887 -0.622 -13.171 1.00 42.50 105 PHE A CA 1
ATOM 807 C C . PHE A 1 105 ? 27.738 -1.687 -13.870 1.00 42.50 105 PHE A C 1
ATOM 809 O O . PHE A 1 105 ? 28.102 -1.506 -15.028 1.00 42.50 105 PHE A O 1
ATOM 816 N N . LYS A 1 106 ? 28.135 -2.737 -13.139 1.00 37.22 106 LYS A N 1
ATOM 817 C CA . LYS A 1 106 ? 29.056 -3.783 -13.622 1.00 37.22 106 LYS A CA 1
ATOM 818 C C . LYS A 1 106 ? 28.413 -5.154 -13.843 1.00 37.22 106 LYS A C 1
ATOM 820 O O . LYS A 1 106 ? 29.089 -6.029 -14.362 1.00 37.22 106 LYS A O 1
ATOM 825 N N . ASP A 1 107 ? 27.134 -5.324 -13.534 1.00 39.75 107 ASP A N 1
ATOM 826 C CA . ASP A 1 107 ? 26.476 -6.624 -13.660 1.00 39.75 107 ASP A CA 1
ATOM 827 C C . ASP A 1 107 ? 25.479 -6.572 -14.825 1.00 39.75 107 ASP A C 1
ATOM 829 O O . ASP A 1 107 ? 24.807 -5.557 -15.023 1.00 39.75 107 ASP A O 1
ATOM 833 N N . TYR A 1 108 ? 25.463 -7.621 -15.650 1.00 49.59 108 TYR A N 1
ATOM 834 C CA . TYR A 1 108 ? 24.687 -7.739 -16.885 1.00 49.59 108 TYR A CA 1
ATOM 835 C C . TYR A 1 108 ? 23.688 -8.901 -16.736 1.00 49.59 108 TYR A C 1
ATOM 837 O O . TYR A 1 108 ? 24.033 -9.957 -16.216 1.00 49.59 108 TYR A O 1
ATOM 845 N N . HIS A 1 109 ? 22.468 -8.717 -17.254 1.00 40.34 109 HIS A N 1
ATOM 846 C CA . HIS A 1 109 ? 21.352 -9.681 -17.389 1.00 40.34 109 HIS A CA 1
ATOM 847 C C . HIS A 1 109 ? 20.246 -9.656 -16.318 1.00 40.34 109 HIS A C 1
ATOM 849 O O . HIS A 1 109 ? 19.109 -9.365 -16.681 1.00 40.34 109 HIS A O 1
ATOM 855 N N . ALA A 1 110 ? 20.524 -9.824 -15.019 1.00 47.88 110 ALA A N 1
ATOM 856 C CA . ALA A 1 110 ? 19.530 -9.493 -13.969 1.00 47.88 110 ALA A CA 1
ATOM 857 C C . ALA A 1 110 ? 19.377 -7.965 -13.779 1.00 47.88 110 ALA A C 1
ATOM 859 O O . ALA A 1 110 ? 18.560 -7.469 -12.998 1.00 47.88 110 ALA A O 1
ATOM 860 N N . ASP A 1 111 ? 20.192 -7.218 -14.518 1.00 54.22 111 ASP A N 1
ATOM 861 C CA . ASP A 1 111 ? 20.476 -5.823 -14.287 1.00 54.22 111 ASP A CA 1
ATOM 862 C C . ASP A 1 111 ? 19.752 -4.868 -15.219 1.00 54.22 111 ASP A C 1
ATOM 864 O O . ASP A 1 111 ? 19.716 -3.701 -14.890 1.00 54.22 111 ASP A O 1
ATOM 868 N N . VAL A 1 112 ? 19.095 -5.284 -16.306 1.00 59.91 112 VAL A N 1
ATOM 869 C CA . VAL A 1 112 ? 18.401 -4.314 -17.185 1.00 59.91 112 VAL A CA 1
ATOM 870 C C . VAL A 1 112 ? 17.188 -3.700 -16.488 1.00 59.91 112 VAL A C 1
ATOM 872 O O . VAL A 1 112 ? 17.069 -2.478 -16.398 1.00 59.91 112 VAL A O 1
ATOM 875 N N . LEU A 1 113 ? 16.314 -4.536 -15.918 1.00 60.66 113 LEU A N 1
ATOM 876 C CA . LEU A 1 113 ? 15.181 -4.083 -15.102 1.00 60.66 113 LEU A CA 1
ATOM 877 C C . LEU A 1 113 ? 15.670 -3.340 -13.861 1.00 60.66 113 LEU A C 1
ATOM 879 O O . LEU A 1 113 ? 15.175 -2.266 -13.533 1.00 60.66 113 LEU A O 1
ATOM 883 N N . ARG A 1 114 ? 16.708 -3.863 -13.204 1.00 63.72 114 ARG A N 1
ATOM 884 C CA . ARG A 1 114 ? 17.337 -3.215 -12.052 1.00 63.72 114 ARG A CA 1
ATOM 885 C C . ARG A 1 114 ? 17.916 -1.850 -12.419 1.00 63.72 114 ARG A C 1
ATOM 887 O O . ARG A 1 114 ? 17.748 -0.916 -11.651 1.00 63.72 114 ARG A O 1
ATOM 894 N N . MET A 1 115 ? 18.585 -1.710 -13.559 1.00 65.69 115 MET A N 1
ATOM 895 C CA . MET A 1 115 ? 19.176 -0.471 -14.076 1.00 65.69 115 MET A CA 1
ATOM 896 C C . MET A 1 115 ? 18.087 0.512 -14.467 1.00 65.69 115 MET A C 1
ATOM 898 O O . MET A 1 115 ? 18.187 1.679 -14.108 1.00 65.69 115 MET A O 1
ATOM 902 N N . THR A 1 116 ? 17.017 0.029 -15.098 1.00 67.12 116 THR A N 1
ATOM 903 C CA . THR A 1 116 ? 15.825 0.821 -15.411 1.00 67.12 116 THR A CA 1
ATOM 904 C C . THR A 1 116 ? 15.210 1.363 -14.122 1.00 67.12 116 THR A C 1
ATOM 906 O O . THR A 1 116 ? 15.073 2.571 -13.966 1.00 67.12 116 THR A O 1
ATOM 909 N N . ILE A 1 117 ? 14.958 0.514 -13.122 1.00 68.06 117 ILE A N 1
ATOM 910 C CA . ILE A 1 117 ? 14.404 0.941 -11.829 1.00 68.06 117 ILE A CA 1
ATOM 911 C C . ILE A 1 117 ? 15.399 1.823 -11.057 1.00 68.06 117 ILE A C 1
ATOM 913 O O . ILE A 1 117 ? 14.983 2.797 -10.429 1.00 68.06 117 ILE A O 1
ATOM 917 N N . LYS A 1 118 ? 16.715 1.568 -11.126 1.00 69.94 118 LYS A N 1
ATOM 918 C CA . LYS A 1 118 ? 17.760 2.456 -10.572 1.00 69.94 118 LYS A CA 1
ATOM 919 C C . LYS A 1 118 ? 17.680 3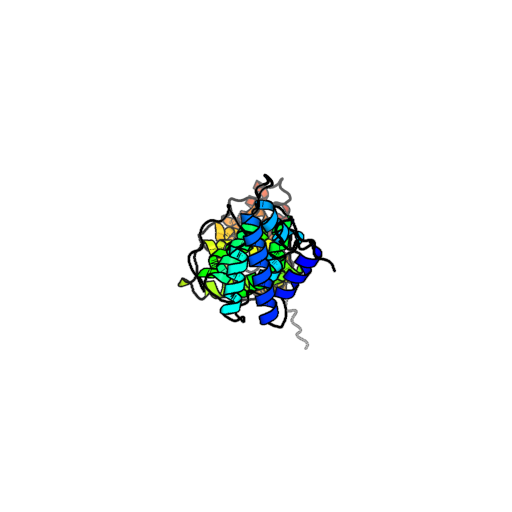.827 -11.212 1.00 69.94 118 LYS A C 1
ATOM 921 O O . LYS A 1 118 ? 17.695 4.812 -10.478 1.00 69.94 118 LYS A O 1
ATOM 926 N N . ALA A 1 119 ? 17.585 3.891 -12.535 1.00 66.62 119 ALA A N 1
ATOM 927 C CA . ALA A 1 119 ? 17.483 5.127 -13.288 1.00 66.62 119 ALA A CA 1
ATOM 928 C C . ALA A 1 119 ? 16.214 5.901 -12.918 1.00 66.62 119 ALA A C 1
ATOM 930 O O . ALA A 1 119 ? 16.297 7.074 -12.566 1.00 66.62 119 ALA A O 1
ATOM 931 N N . LEU A 1 120 ? 15.071 5.220 -12.837 1.00 69.81 120 LEU A N 1
ATOM 932 C CA . LEU A 1 120 ? 13.807 5.805 -12.387 1.00 69.81 120 LEU A CA 1
ATOM 933 C C . LEU A 1 120 ? 13.883 6.314 -10.935 1.00 69.81 120 LEU A C 1
ATOM 935 O O . LEU A 1 120 ? 13.529 7.455 -10.650 1.00 69.81 120 LEU A O 1
ATOM 939 N N . THR A 1 121 ? 14.429 5.517 -10.011 1.00 69.06 121 THR A N 1
ATOM 940 C CA . THR A 1 121 ? 14.629 5.888 -8.590 1.00 69.06 121 THR A CA 1
ATOM 941 C C . THR A 1 121 ? 15.467 7.153 -8.474 1.00 69.06 121 THR A C 1
ATOM 943 O O . THR A 1 121 ? 15.218 8.026 -7.648 1.00 69.06 121 THR A O 1
ATOM 946 N N . LYS A 1 122 ? 16.480 7.257 -9.319 1.00 67.31 122 LYS A N 1
ATOM 947 C CA . LYS A 1 122 ? 17.393 8.384 -9.394 1.00 67.31 122 LYS A CA 1
ATOM 948 C C . LYS A 1 122 ? 16.713 9.632 -9.965 1.00 67.31 122 LYS A C 1
ATOM 950 O O . LYS A 1 122 ? 16.834 10.689 -9.351 1.00 67.31 122 LYS A O 1
ATOM 955 N N . MET A 1 123 ? 15.914 9.485 -11.025 1.00 64.56 123 MET A N 1
ATOM 956 C CA . MET A 1 123 ? 15.067 10.548 -11.581 1.00 64.56 123 MET A CA 1
ATOM 957 C C . MET A 1 123 ? 14.109 11.139 -10.535 1.00 64.56 123 MET A C 1
ATOM 959 O O . MET A 1 123 ? 13.900 12.347 -10.505 1.00 64.56 123 MET A O 1
ATOM 963 N N . THR A 1 124 ? 13.591 10.328 -9.601 1.00 63.69 124 THR A N 1
ATOM 964 C CA . THR A 1 124 ? 12.703 10.861 -8.550 1.00 63.69 124 THR A CA 1
ATOM 965 C C . THR A 1 124 ? 13.367 11.860 -7.600 1.00 63.69 124 THR A C 1
ATOM 967 O O . THR A 1 124 ? 12.644 12.545 -6.880 1.00 63.69 124 THR A O 1
ATOM 970 N N . LYS A 1 125 ? 14.707 11.954 -7.562 1.00 64.94 125 LYS A N 1
ATOM 971 C CA . LYS A 1 125 ? 15.441 12.887 -6.689 1.00 64.94 125 LYS A CA 1
ATOM 972 C C . LYS A 1 125 ? 15.500 14.316 -7.229 1.00 64.94 125 LYS A C 1
ATOM 974 O O . LYS A 1 125 ? 15.722 15.219 -6.426 1.00 64.94 125 LYS A O 1
ATOM 979 N N . PHE A 1 126 ? 15.284 14.502 -8.529 1.00 64.44 126 PHE A N 1
ATOM 980 C CA . PHE A 1 126 ? 15.281 15.805 -9.193 1.00 64.44 126 PHE A CA 1
ATOM 981 C C . PHE A 1 126 ? 13.922 16.511 -8.995 1.00 64.44 126 PHE A C 1
ATOM 983 O O . PHE A 1 126 ? 13.256 16.307 -7.973 1.00 64.44 126 PHE A O 1
ATOM 990 N N . ASP A 1 127 ? 13.527 17.377 -9.928 1.00 58.72 127 ASP A N 1
ATOM 991 C CA . ASP A 1 127 ? 12.320 18.199 -9.826 1.00 58.72 127 ASP A CA 1
ATOM 992 C C . ASP A 1 127 ? 10.995 17.425 -10.038 1.00 58.72 127 ASP A C 1
ATOM 994 O O . ASP A 1 127 ? 10.950 16.226 -10.327 1.00 58.72 127 ASP A O 1
ATOM 998 N N . SER A 1 128 ? 9.871 18.136 -9.897 1.00 59.44 128 SER A N 1
ATOM 999 C CA . SER A 1 128 ? 8.520 17.566 -10.029 1.00 59.44 128 SER A CA 1
ATOM 1000 C C . SER A 1 128 ? 8.165 17.048 -11.434 1.00 59.44 128 SER A C 1
ATOM 1002 O O . SER A 1 128 ? 7.187 16.307 -11.576 1.00 59.44 128 SER A O 1
ATOM 1004 N N . GLN A 1 129 ? 8.905 17.442 -12.474 1.00 59.25 129 GLN A N 1
ATOM 1005 C CA . GLN A 1 129 ? 8.692 16.987 -13.848 1.00 59.25 129 GLN A CA 1
ATOM 1006 C C . GLN A 1 129 ? 9.308 15.598 -14.046 1.00 59.25 129 GLN A C 1
ATOM 1008 O O . GLN A 1 129 ? 8.614 14.691 -14.507 1.00 59.25 129 GLN A O 1
ATOM 1013 N N . HIS A 1 130 ? 10.528 15.381 -13.548 1.00 62.66 130 HIS A N 1
ATOM 1014 C CA . HIS A 1 130 ? 11.183 14.067 -13.558 1.00 62.66 130 HIS A CA 1
ATOM 1015 C C . HIS A 1 130 ? 10.352 13.004 -12.824 1.00 62.66 130 HIS A C 1
ATOM 1017 O O . HIS A 1 130 ? 10.194 11.875 -13.287 1.00 62.66 130 HIS A O 1
ATOM 1023 N N . VAL A 1 131 ? 9.761 13.368 -11.681 1.00 59.38 131 VAL A N 1
ATOM 1024 C CA . VAL A 1 131 ? 8.898 12.459 -10.911 1.00 59.38 131 VAL A CA 1
ATOM 1025 C C . VAL A 1 131 ? 7.626 12.091 -11.702 1.00 59.38 131 VAL A C 1
ATOM 1027 O O . VAL A 1 131 ? 7.165 10.949 -11.634 1.00 59.38 131 VAL A O 1
ATOM 1030 N N . ARG A 1 132 ? 7.063 13.024 -12.485 1.00 61.97 132 ARG A N 1
ATOM 1031 C CA . ARG A 1 132 ? 5.885 12.769 -13.338 1.00 61.97 132 ARG A CA 1
ATOM 1032 C C . ARG A 1 132 ? 6.189 11.819 -14.495 1.00 61.97 132 ARG A C 1
ATOM 1034 O O . ARG A 1 132 ? 5.339 11.000 -14.834 1.00 61.97 132 ARG A O 1
ATOM 1041 N N . GLU A 1 133 ? 7.382 11.883 -15.069 1.00 64.06 133 GLU A N 1
ATOM 1042 C CA . GLU A 1 133 ? 7.815 10.944 -16.111 1.00 64.06 133 GLU A CA 1
ATOM 1043 C C . GLU A 1 133 ? 8.033 9.539 -15.561 1.00 64.06 133 GLU A C 1
ATOM 1045 O O . GLU A 1 133 ? 7.535 8.563 -16.123 1.00 64.06 133 GLU A O 1
ATOM 1050 N N . VAL A 1 134 ? 8.681 9.440 -14.399 1.00 63.19 134 VAL A N 1
ATOM 1051 C CA . VAL A 1 134 ? 8.832 8.175 -13.674 1.00 63.19 134 VAL A CA 1
ATOM 1052 C C . VAL A 1 134 ? 7.466 7.571 -13.345 1.00 63.19 134 VAL A C 1
ATOM 1054 O O . VAL A 1 134 ? 7.261 6.370 -13.506 1.00 63.19 134 VAL A O 1
ATOM 1057 N N . PHE A 1 135 ? 6.487 8.391 -12.967 1.00 60.81 135 PHE A N 1
ATOM 1058 C CA . PHE A 1 135 ? 5.123 7.926 -12.738 1.00 60.81 135 PHE A CA 1
ATOM 1059 C C . PHE A 1 135 ? 4.473 7.294 -13.984 1.00 60.81 135 PHE A C 1
ATOM 1061 O O . PHE A 1 135 ? 3.758 6.303 -13.862 1.00 60.81 135 PHE A O 1
ATOM 1068 N N . GLN A 1 136 ? 4.743 7.797 -15.191 1.00 64.25 136 GLN A N 1
ATOM 1069 C CA . GLN A 1 136 ? 4.196 7.209 -16.424 1.00 64.25 136 GLN A CA 1
ATOM 1070 C C . GLN A 1 136 ? 4.787 5.821 -16.745 1.00 64.25 136 GLN A C 1
ATOM 1072 O O . GLN A 1 136 ? 4.187 5.069 -17.508 1.00 64.25 136 GLN A O 1
ATOM 1077 N N . SER A 1 137 ? 5.916 5.453 -16.127 1.00 62.59 137 SER A N 1
ATOM 1078 C CA . SER A 1 137 ? 6.555 4.129 -16.246 1.00 62.59 137 SER A CA 1
ATOM 1079 C C . SER A 1 137 ? 6.092 3.094 -15.204 1.00 62.59 137 SER A C 1
ATOM 1081 O O . SER A 1 137 ? 6.537 1.944 -15.191 1.00 62.59 137 SER A O 1
ATOM 1083 N N . LEU A 1 138 ? 5.169 3.487 -14.324 1.00 63.78 138 LEU A N 1
ATOM 1084 C CA . LEU A 1 138 ? 4.682 2.680 -13.210 1.00 63.78 138 LEU A CA 1
ATOM 1085 C C . LEU A 1 138 ? 4.098 1.300 -13.595 1.00 63.78 138 LEU A C 1
ATOM 1087 O O . LEU A 1 138 ? 4.309 0.372 -12.816 1.00 63.78 138 LEU A O 1
ATOM 1091 N N . PRO A 1 139 ? 3.430 1.085 -14.751 1.00 61.47 139 PRO A N 1
ATOM 1092 C CA . PRO A 1 139 ? 2.960 -0.251 -15.139 1.00 61.47 139 PRO A CA 1
ATOM 1093 C C . PRO A 1 139 ? 4.066 -1.319 -15.143 1.00 61.47 139 PRO A C 1
ATOM 1095 O O . PRO A 1 139 ? 3.847 -2.423 -14.654 1.00 61.47 139 PRO A O 1
ATOM 1098 N N . VAL A 1 140 ? 5.275 -0.958 -15.578 1.00 59.88 140 VAL A N 1
ATOM 1099 C CA . VAL A 1 140 ? 6.445 -1.856 -15.617 1.00 59.88 140 VAL A CA 1
ATOM 1100 C C . VAL A 1 140 ? 7.023 -2.058 -14.219 1.00 59.88 140 VAL A C 1
ATOM 1102 O O . VAL A 1 140 ? 7.401 -3.161 -13.838 1.00 59.88 140 VAL A O 1
ATOM 1105 N N . THR A 1 141 ? 7.001 -1.009 -13.393 1.00 62.22 141 THR A N 1
ATOM 1106 C CA . THR A 1 141 ? 7.371 -1.101 -11.969 1.00 62.22 141 THR A CA 1
ATOM 1107 C C . THR A 1 141 ? 6.462 -2.094 -11.229 1.00 62.22 141 THR A C 1
ATOM 1109 O O . THR A 1 141 ? 6.926 -2.854 -10.383 1.00 62.22 141 THR A O 1
ATOM 1112 N N . LEU A 1 142 ? 5.170 -2.137 -11.575 1.00 63.59 142 LEU A N 1
ATOM 1113 C CA . LEU A 1 142 ? 4.202 -3.082 -11.011 1.00 63.59 142 LEU A CA 1
ATOM 1114 C C . LEU A 1 142 ? 4.363 -4.513 -11.552 1.00 63.59 142 LEU A C 1
ATOM 1116 O O . LEU A 1 142 ? 4.086 -5.461 -10.815 1.00 63.59 142 LEU A O 1
ATOM 1120 N N . GLU A 1 143 ? 4.807 -4.674 -12.802 1.00 63.56 143 GLU A N 1
ATOM 1121 C CA . GLU A 1 143 ? 5.156 -5.972 -13.399 1.00 63.56 143 GLU A CA 1
ATOM 1122 C C . GLU A 1 143 ? 6.394 -6.579 -12.731 1.00 63.56 143 GLU A C 1
ATOM 1124 O O . GLU A 1 143 ? 6.399 -7.762 -12.401 1.00 63.56 143 GLU A O 1
ATOM 1129 N N . VAL A 1 144 ? 7.406 -5.762 -12.423 1.00 62.41 144 VAL A N 1
ATOM 1130 C CA . VAL A 1 144 ? 8.604 -6.226 -11.710 1.00 62.41 144 VAL A CA 1
ATOM 1131 C C . VAL A 1 144 ? 8.277 -6.709 -10.303 1.00 62.41 144 VAL A C 1
ATOM 1133 O O . VAL A 1 144 ? 8.816 -7.731 -9.882 1.00 62.41 144 VAL A O 1
ATOM 1136 N N . LEU A 1 145 ? 7.354 -6.058 -9.589 1.00 61.09 145 LEU A N 1
ATOM 1137 C CA . LEU A 1 145 ? 6.906 -6.594 -8.303 1.00 61.09 145 LEU A CA 1
ATOM 1138 C C . LEU A 1 145 ? 6.299 -8.001 -8.461 1.00 61.09 145 LEU A C 1
ATOM 1140 O O . LEU A 1 145 ? 6.484 -8.831 -7.580 1.00 61.09 145 LEU A O 1
ATOM 1144 N N . LYS A 1 146 ? 5.648 -8.295 -9.600 1.00 61.53 146 LYS A N 1
ATOM 1145 C CA . LYS A 1 146 ? 4.995 -9.592 -9.870 1.00 61.53 146 LYS A CA 1
ATOM 1146 C C . LYS A 1 146 ? 6.009 -10.710 -10.097 1.00 61.53 146 LYS A C 1
ATOM 1148 O O . LYS A 1 146 ? 5.662 -11.873 -9.961 1.00 61.53 146 LYS A O 1
ATOM 1153 N N . SER A 1 147 ? 7.245 -10.361 -10.448 1.00 62.34 147 SER A N 1
ATOM 1154 C CA . SER A 1 147 ? 8.307 -11.334 -10.721 1.00 62.34 147 SER A CA 1
ATOM 1155 C C . SER A 1 147 ? 8.834 -12.050 -9.476 1.00 62.34 147 SER A C 1
ATOM 1157 O O . SER A 1 147 ? 9.625 -12.973 -9.632 1.00 62.34 147 SER A O 1
ATOM 1159 N N . GLU A 1 148 ? 8.460 -11.597 -8.268 1.00 60.16 148 GLU A N 1
ATOM 1160 C CA . GLU A 1 148 ? 8.926 -12.158 -6.988 1.00 60.16 148 GLU A CA 1
ATOM 1161 C C . GLU A 1 148 ? 10.457 -12.329 -6.940 1.00 60.16 148 GLU A C 1
ATOM 1163 O O . GLU A 1 148 ? 10.992 -13.231 -6.305 1.00 60.16 148 GLU A O 1
ATOM 1168 N N . SER A 1 149 ? 11.204 -11.455 -7.624 1.00 65.25 149 SER A N 1
ATOM 1169 C CA . SER A 1 149 ? 12.665 -11.494 -7.630 1.00 65.25 149 SER A CA 1
ATOM 1170 C C . SER A 1 149 ? 13.222 -10.697 -6.444 1.00 65.25 149 SER A C 1
ATOM 1172 O O . SER A 1 149 ? 13.121 -9.463 -6.460 1.00 65.25 149 SER A O 1
ATOM 1174 N N . PRO A 1 150 ? 13.903 -11.329 -5.463 1.00 62.88 150 PRO A N 1
ATOM 1175 C CA . PRO A 1 150 ? 14.479 -10.618 -4.316 1.00 62.88 150 PRO A CA 1
ATOM 1176 C C . PRO A 1 150 ? 15.415 -9.471 -4.727 1.00 62.88 150 PRO A C 1
ATOM 1178 O O . PRO A 1 150 ? 15.438 -8.412 -4.104 1.00 62.88 150 PRO A O 1
ATOM 1181 N N . ARG A 1 151 ? 16.160 -9.650 -5.830 1.00 64.44 151 AR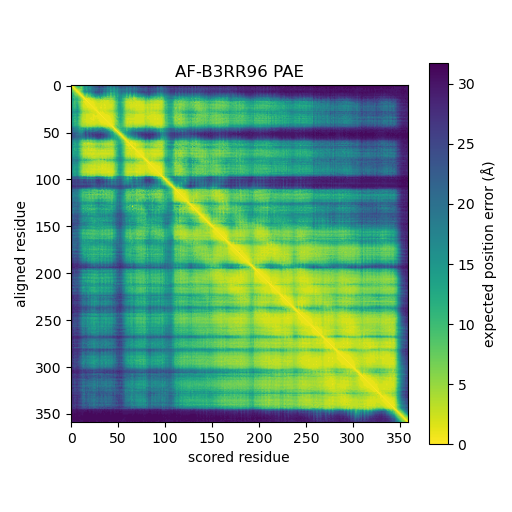G A N 1
ATOM 1182 C CA . ARG A 1 151 ? 17.138 -8.672 -6.343 1.00 64.44 151 ARG A CA 1
ATOM 1183 C C . ARG A 1 151 ? 16.496 -7.400 -6.898 1.00 64.44 151 ARG A C 1
ATOM 1185 O O . ARG A 1 151 ? 17.111 -6.332 -6.852 1.00 64.44 151 ARG A O 1
ATOM 1192 N N . LEU A 1 152 ? 15.299 -7.515 -7.467 1.00 67.75 152 LEU A N 1
ATOM 1193 C CA . LEU A 1 152 ? 14.549 -6.386 -8.021 1.00 67.75 152 LEU A CA 1
ATOM 1194 C C . LEU A 1 152 ? 13.618 -5.765 -6.981 1.00 67.75 152 LEU A C 1
ATOM 1196 O O . LEU A 1 152 ? 13.268 -4.589 -7.081 1.00 67.75 152 LEU A O 1
ATOM 1200 N N . PHE A 1 153 ? 13.251 -6.530 -5.961 1.00 70.56 153 PHE A N 1
ATOM 1201 C CA . PHE A 1 153 ? 12.288 -6.127 -4.957 1.00 70.56 153 PHE A CA 1
ATOM 1202 C C . PHE A 1 153 ? 12.737 -4.898 -4.157 1.00 70.56 153 PHE A C 1
ATOM 1204 O O . PHE A 1 153 ? 12.034 -3.888 -4.163 1.00 70.56 153 PHE A O 1
ATOM 1211 N N . ASP A 1 154 ? 13.943 -4.921 -3.577 1.00 70.50 154 ASP A N 1
ATOM 1212 C CA . ASP A 1 154 ? 14.490 -3.807 -2.780 1.00 70.50 154 ASP A CA 1
ATOM 1213 C C . ASP A 1 154 ? 14.398 -2.466 -3.499 1.00 70.50 154 ASP A C 1
ATOM 1215 O O . ASP A 1 154 ? 14.003 -1.433 -2.948 1.00 70.50 154 ASP A O 1
ATOM 1219 N N . ILE A 1 155 ? 14.782 -2.482 -4.769 1.00 67.56 155 ILE A N 1
ATOM 1220 C CA . ILE A 1 155 ? 14.847 -1.261 -5.536 1.00 67.56 155 ILE A CA 1
ATOM 1221 C C . ILE A 1 155 ? 13.474 -0.797 -6.013 1.00 67.56 155 ILE A C 1
ATOM 1223 O O . ILE A 1 155 ? 13.215 0.405 -6.076 1.00 67.56 155 ILE A O 1
ATOM 1227 N N . THR A 1 156 ? 12.573 -1.735 -6.277 1.00 74.44 156 THR A N 1
ATOM 1228 C CA . THR A 1 156 ? 11.200 -1.427 -6.673 1.00 74.44 156 THR A CA 1
ATOM 1229 C C . THR A 1 156 ? 10.411 -0.846 -5.503 1.00 74.44 156 THR A C 1
ATOM 1231 O O . THR A 1 156 ? 9.721 0.159 -5.663 1.00 74.44 156 THR 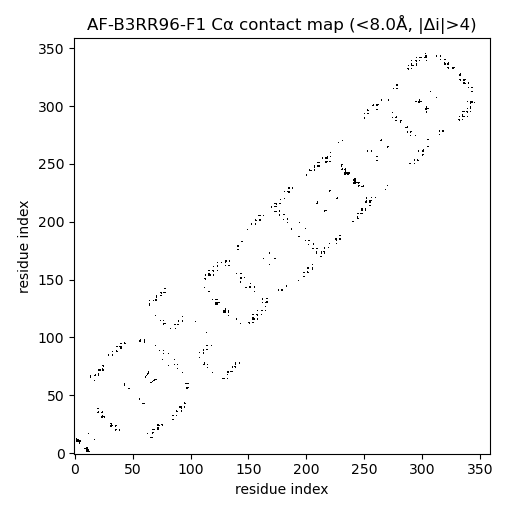A O 1
ATOM 1234 N N . VAL A 1 157 ? 10.585 -1.403 -4.302 1.00 75.94 157 VAL A N 1
ATOM 1235 C CA . VAL A 1 157 ? 10.013 -0.879 -3.053 1.00 75.94 157 VAL A CA 1
ATOM 1236 C C . VAL A 1 157 ? 10.521 0.542 -2.779 1.00 75.94 157 VAL A C 1
ATOM 1238 O O . VAL A 1 157 ? 9.728 1.440 -2.495 1.00 75.94 157 VAL A O 1
ATOM 1241 N N . LYS A 1 158 ? 11.825 0.787 -2.956 1.00 75.75 158 LYS A N 1
ATOM 1242 C CA . LYS A 1 158 ? 12.417 2.128 -2.824 1.00 75.75 158 LYS A CA 1
ATOM 1243 C C . LYS A 1 158 ? 11.873 3.124 -3.851 1.00 75.75 158 LYS A C 1
ATOM 1245 O O . LYS A 1 158 ? 11.631 4.282 -3.513 1.00 75.75 158 LYS A O 1
ATOM 1250 N N . LEU A 1 159 ? 11.682 2.695 -5.099 1.00 75.75 159 LEU A N 1
ATOM 1251 C CA . LEU A 1 159 ? 11.070 3.527 -6.132 1.00 75.75 159 LEU A CA 1
ATOM 1252 C C . LEU A 1 159 ? 9.632 3.898 -5.750 1.00 75.75 159 LEU A C 1
ATOM 1254 O O . LEU A 1 159 ? 9.283 5.078 -5.772 1.00 75.75 159 LEU A O 1
ATOM 1258 N N . LEU A 1 160 ? 8.822 2.916 -5.347 1.00 76.56 160 LEU A N 1
ATOM 1259 C CA . LEU A 1 160 ? 7.446 3.144 -4.904 1.00 76.56 160 LEU A CA 1
ATOM 1260 C C . LEU A 1 160 ? 7.368 4.133 -3.741 1.00 76.56 160 LEU A C 1
ATOM 1262 O O . LEU A 1 160 ? 6.536 5.036 -3.775 1.00 76.56 160 LEU A O 1
ATOM 1266 N N . GLU A 1 161 ? 8.249 4.005 -2.749 1.00 77.50 161 GLU A N 1
ATOM 1267 C CA . GLU A 1 161 ? 8.317 4.932 -1.619 1.00 77.50 161 GLU A CA 1
ATOM 1268 C C . GLU A 1 161 ? 8.544 6.379 -2.072 1.00 77.50 161 GLU A C 1
ATOM 1270 O O . GLU A 1 161 ? 7.871 7.306 -1.612 1.00 77.50 161 GLU A O 1
ATOM 1275 N N . LEU A 1 162 ? 9.498 6.584 -2.984 1.00 74.44 162 LEU A N 1
ATOM 1276 C CA . LEU A 1 162 ? 9.860 7.912 -3.469 1.00 74.44 162 LEU A CA 1
ATOM 1277 C C . LEU A 1 162 ? 8.752 8.526 -4.324 1.00 74.44 162 LEU A C 1
ATOM 1279 O O . LEU A 1 162 ? 8.449 9.709 -4.155 1.00 74.44 162 LEU A O 1
ATOM 1283 N N . ILE A 1 163 ? 8.115 7.732 -5.191 1.00 73.75 163 ILE A N 1
ATOM 1284 C CA . ILE A 1 163 ? 6.963 8.195 -5.973 1.00 73.75 163 ILE A CA 1
ATOM 1285 C C . ILE A 1 163 ? 5.803 8.527 -5.024 1.00 73.75 163 ILE A C 1
ATOM 1287 O O . ILE A 1 163 ? 5.213 9.596 -5.152 1.00 73.75 163 ILE A O 1
ATOM 1291 N N . ALA A 1 164 ? 5.515 7.683 -4.029 1.00 72.69 164 ALA A N 1
ATOM 1292 C CA . ALA A 1 164 ? 4.410 7.908 -3.098 1.00 72.69 164 ALA A CA 1
ATOM 1293 C C . ALA A 1 164 ? 4.551 9.164 -2.245 1.00 72.69 164 ALA A C 1
ATOM 1295 O O . ALA A 1 164 ? 3.562 9.850 -2.003 1.00 72.69 164 ALA A O 1
ATOM 1296 N N . ARG A 1 165 ? 5.778 9.530 -1.871 1.00 72.12 165 ARG A N 1
ATOM 1297 C CA . ARG A 1 165 ? 6.035 10.782 -1.149 1.00 72.12 165 ARG A CA 1
ATOM 1298 C C . ARG A 1 165 ? 5.922 12.028 -2.024 1.00 72.12 165 ARG A C 1
ATOM 1300 O O . ARG A 1 165 ? 5.638 13.101 -1.501 1.00 72.12 165 ARG A O 1
ATOM 1307 N N . ARG A 1 166 ? 6.201 11.920 -3.327 1.00 70.81 166 ARG A N 1
ATOM 1308 C CA . ARG A 1 166 ? 6.361 13.081 -4.222 1.00 70.81 166 ARG A CA 1
ATOM 1309 C C . ARG A 1 166 ? 5.202 13.284 -5.200 1.00 70.81 166 ARG A C 1
ATOM 1311 O O . ARG A 1 166 ? 5.065 14.377 -5.742 1.00 70.81 166 ARG A O 1
ATOM 1318 N N . VAL A 1 167 ? 4.362 12.274 -5.426 1.00 70.31 167 VAL A N 1
ATOM 1319 C CA . VAL A 1 167 ? 3.259 12.321 -6.397 1.00 70.31 167 VAL A CA 1
ATOM 1320 C C . VAL A 1 167 ? 1.912 12.224 -5.704 1.00 70.31 167 VAL A C 1
ATOM 1322 O O . VAL A 1 167 ? 1.610 11.266 -4.997 1.00 70.31 167 VAL A O 1
ATOM 1325 N N . ARG A 1 168 ? 1.031 13.183 -6.004 1.00 72.75 168 ARG A N 1
ATOM 1326 C CA . ARG A 1 168 ? -0.395 13.050 -5.698 1.00 72.75 168 ARG A CA 1
ATOM 1327 C C . ARG A 1 168 ? -1.050 12.142 -6.732 1.00 72.75 168 ARG A C 1
ATOM 1329 O O . ARG A 1 168 ? -1.374 12.567 -7.837 1.00 72.75 168 ARG A O 1
ATOM 1336 N N . PHE A 1 169 ? -1.244 10.881 -6.370 1.00 71.50 169 PHE A N 1
ATOM 1337 C CA . PHE A 1 169 ? -1.920 9.923 -7.238 1.00 71.50 169 PHE A CA 1
ATOM 1338 C C . PHE A 1 169 ? -3.431 10.171 -7.320 1.00 71.50 169 PHE A C 1
ATOM 1340 O O . PHE A 1 169 ? -4.085 10.459 -6.312 1.00 71.50 169 PHE A O 1
ATOM 1347 N N . ARG A 1 170 ? -4.000 9.959 -8.514 1.00 78.81 170 ARG A N 1
ATOM 1348 C CA . ARG A 1 170 ? -5.452 9.825 -8.698 1.00 78.81 170 ARG A CA 1
ATOM 1349 C C . ARG A 1 170 ? -5.959 8.565 -7.989 1.00 78.81 170 ARG A C 1
ATOM 1351 O O . ARG A 1 170 ? -5.216 7.592 -7.845 1.00 78.81 170 ARG A O 1
ATOM 1358 N N . SER A 1 171 ? -7.234 8.566 -7.595 1.00 77.94 171 SER A N 1
ATOM 1359 C CA . SER A 1 171 ? -7.857 7.450 -6.863 1.00 77.94 171 SER A CA 1
ATOM 1360 C C . SER A 1 171 ? -7.679 6.097 -7.576 1.00 77.94 171 SER A C 1
ATOM 1362 O O . SER A 1 171 ? -7.184 5.145 -6.979 1.00 77.94 171 SER A O 1
ATOM 1364 N N . GLN A 1 172 ? -7.939 6.024 -8.885 1.00 78.81 172 GLN A N 1
ATOM 1365 C CA . GLN A 1 172 ? -7.772 4.787 -9.666 1.00 78.81 172 GLN A CA 1
ATOM 1366 C C . GLN A 1 172 ? -6.339 4.230 -9.621 1.00 78.81 172 GLN A C 1
ATOM 1368 O O . GLN A 1 172 ? -6.139 3.024 -9.495 1.00 78.81 172 GLN A O 1
ATOM 1373 N N . THR A 1 173 ? -5.324 5.097 -9.668 1.00 74.94 173 THR A N 1
ATOM 1374 C CA . THR A 1 173 ? -3.926 4.658 -9.610 1.00 74.94 173 THR A CA 1
ATOM 1375 C C . THR A 1 173 ? -3.544 4.159 -8.219 1.00 74.94 173 THR A C 1
ATOM 1377 O O . THR A 1 173 ? -2.886 3.128 -8.108 1.00 74.94 173 THR A O 1
ATOM 1380 N N . LYS A 1 174 ? -4.007 4.835 -7.156 1.00 80.62 174 LYS A N 1
ATOM 1381 C CA . LYS A 1 174 ? -3.842 4.355 -5.772 1.00 80.62 174 LYS A CA 1
ATOM 1382 C C . LYS A 1 174 ? -4.452 2.965 -5.595 1.00 80.62 174 LYS A C 1
ATOM 1384 O O . LYS A 1 174 ? -3.818 2.101 -5.000 1.00 80.62 174 LYS A O 1
ATOM 1389 N N . LEU A 1 175 ? -5.641 2.737 -6.158 1.00 81.19 175 LEU A N 1
ATOM 1390 C CA . LEU A 1 175 ? -6.319 1.442 -6.110 1.00 81.19 175 LEU A CA 1
ATOM 1391 C C . LEU A 1 175 ? -5.522 0.353 -6.840 1.00 81.19 175 LEU A C 1
ATOM 1393 O O . LEU A 1 175 ? -5.356 -0.741 -6.301 1.00 81.19 175 LEU A O 1
ATOM 1397 N N . LEU A 1 176 ? -5.008 0.647 -8.040 1.00 79.19 176 LEU A N 1
ATOM 1398 C CA . LEU A 1 176 ? -4.215 -0.299 -8.829 1.00 79.19 176 LEU A CA 1
ATOM 1399 C C . LEU A 1 176 ? -2.930 -0.707 -8.100 1.00 79.19 176 LEU A C 1
ATOM 1401 O O . LEU A 1 176 ? -2.676 -1.898 -7.928 1.00 79.19 176 LEU A O 1
ATOM 1405 N N . ILE A 1 177 ? -2.135 0.269 -7.651 1.00 76.50 177 ILE A N 1
ATOM 1406 C CA . ILE A 1 177 ? -0.880 -0.003 -6.940 1.00 76.50 177 ILE A CA 1
ATOM 1407 C C . ILE A 1 177 ? -1.172 -0.689 -5.603 1.00 76.50 177 ILE A C 1
ATOM 1409 O O . ILE A 1 177 ? -0.566 -1.712 -5.305 1.00 76.50 177 ILE A O 1
ATOM 1413 N N . GLY A 1 178 ? -2.122 -0.166 -4.820 1.00 78.31 178 GLY A N 1
ATOM 1414 C CA . GLY A 1 178 ? -2.506 -0.733 -3.527 1.00 78.31 178 GLY A CA 1
ATOM 1415 C C . GLY A 1 178 ? -2.951 -2.189 -3.652 1.00 78.31 178 GLY A C 1
ATOM 1416 O O . GLY A 1 178 ? -2.487 -3.036 -2.900 1.00 78.31 178 GLY A O 1
ATOM 1417 N N . SER A 1 179 ? -3.743 -2.515 -4.679 1.00 77.81 179 SER A N 1
ATOM 1418 C CA . SER A 1 179 ? -4.135 -3.897 -4.991 1.00 77.81 179 SER A CA 1
ATOM 1419 C C . SER A 1 179 ? -2.946 -4.821 -5.238 1.00 77.81 179 SER A C 1
ATOM 1421 O O . SER A 1 179 ? -2.999 -5.994 -4.887 1.00 77.81 179 SER A O 1
ATOM 1423 N N . LYS A 1 180 ? -1.886 -4.315 -5.874 1.00 77.19 180 LYS A N 1
ATOM 1424 C CA . LYS A 1 180 ? -0.664 -5.084 -6.118 1.00 77.19 180 LYS A CA 1
ATOM 1425 C C . LYS A 1 180 ? 0.145 -5.238 -4.832 1.00 77.19 180 LYS A C 1
ATOM 1427 O O . LYS A 1 180 ? 0.552 -6.349 -4.529 1.00 77.19 180 LYS A O 1
ATOM 1432 N N . ILE A 1 181 ? 0.299 -4.168 -4.048 1.00 79.62 181 ILE A N 1
ATOM 1433 C CA . ILE A 1 181 ? 0.962 -4.208 -2.732 1.00 79.62 181 ILE A CA 1
ATOM 1434 C C . ILE A 1 181 ? 0.314 -5.254 -1.821 1.00 79.62 181 ILE A C 1
ATOM 1436 O O . ILE A 1 181 ? 1.034 -6.012 -1.183 1.00 79.62 181 ILE A O 1
ATOM 1440 N N . ILE A 1 182 ? -1.019 -5.335 -1.806 1.00 78.19 182 ILE A N 1
ATOM 1441 C CA . ILE A 1 182 ? -1.768 -6.338 -1.037 1.00 78.19 182 ILE A CA 1
ATOM 1442 C C . ILE A 1 182 ? -1.327 -7.765 -1.390 1.00 78.19 182 ILE A C 1
ATOM 1444 O O . ILE A 1 182 ? -0.993 -8.533 -0.493 1.00 78.19 182 ILE A O 1
ATOM 1448 N N . ILE A 1 183 ? -1.272 -8.097 -2.686 1.00 75.81 183 ILE A N 1
ATOM 1449 C CA . ILE A 1 183 ? -0.833 -9.419 -3.160 1.00 75.81 183 ILE A CA 1
ATOM 1450 C C . ILE A 1 183 ? 0.577 -9.730 -2.644 1.00 75.81 183 ILE A C 1
ATOM 1452 O O . ILE A 1 183 ? 0.819 -10.825 -2.156 1.00 75.81 183 ILE A O 1
ATOM 1456 N N . TYR A 1 184 ? 1.490 -8.757 -2.674 1.00 74.44 184 TYR A N 1
ATOM 1457 C CA . TYR A 1 184 ? 2.861 -8.989 -2.209 1.00 74.44 184 TYR A CA 1
ATOM 1458 C C . TYR A 1 184 ? 2.979 -9.115 -0.703 1.00 74.44 184 TYR A C 1
ATOM 1460 O O . TYR A 1 184 ? 3.731 -9.964 -0.240 1.00 74.44 184 TYR A O 1
ATOM 1468 N N . LEU A 1 185 ? 2.240 -8.310 0.066 1.00 74.81 185 LEU A N 1
ATOM 1469 C CA . LEU A 1 185 ? 2.216 -8.464 1.518 1.00 74.81 185 LEU A CA 1
ATOM 1470 C C . LEU A 1 185 ? 1.816 -9.897 1.886 1.00 74.81 185 LEU A C 1
ATOM 1472 O O . LEU A 1 185 ? 2.477 -10.490 2.731 1.00 74.81 185 LEU A O 1
ATOM 1476 N N . LYS A 1 186 ? 0.835 -10.489 1.188 1.00 73.56 186 LYS A N 1
ATOM 1477 C CA . LYS A 1 186 ? 0.469 -11.904 1.362 1.00 73.56 186 LYS A CA 1
ATOM 1478 C C . LYS A 1 186 ? 1.625 -12.851 1.051 1.00 73.56 186 LYS A C 1
ATOM 1480 O O . LYS A 1 186 ? 2.007 -13.626 1.923 1.00 73.56 186 LYS A O 1
ATOM 1485 N N . THR A 1 187 ? 2.229 -12.748 -0.137 1.00 72.38 187 THR A N 1
ATOM 1486 C CA . THR A 1 187 ? 3.373 -13.596 -0.522 1.00 72.38 187 THR A CA 1
ATOM 1487 C C . THR A 1 187 ? 4.513 -13.509 0.501 1.00 72.38 187 THR A C 1
ATOM 1489 O O . THR A 1 187 ? 5.125 -14.520 0.842 1.00 72.38 187 THR A O 1
ATOM 1492 N N . MET A 1 188 ? 4.792 -12.309 1.023 1.00 71.00 188 MET A N 1
ATOM 1493 C CA . MET A 1 188 ? 5.856 -12.076 2.007 1.00 71.00 188 MET A CA 1
ATOM 1494 C C . MET A 1 188 ? 5.565 -12.726 3.361 1.00 71.00 188 MET A C 1
ATOM 1496 O O . MET A 1 188 ? 6.489 -13.190 4.022 1.00 71.00 188 MET A O 1
ATOM 1500 N N . LEU A 1 189 ? 4.303 -12.770 3.783 1.00 67.38 189 LEU A N 1
ATOM 1501 C CA . LEU A 1 189 ? 3.910 -13.379 5.058 1.00 67.38 189 LEU A CA 1
ATOM 1502 C C . LEU A 1 189 ? 3.884 -14.897 4.985 1.00 67.38 189 LEU A C 1
ATOM 1504 O O . LEU A 1 189 ? 4.203 -15.564 5.964 1.00 67.38 189 LEU A O 1
ATOM 1508 N N . GLN A 1 190 ? 3.549 -15.428 3.813 1.00 68.94 190 GLN A N 1
ATOM 1509 C CA . GLN A 1 190 ? 3.618 -16.856 3.534 1.00 68.94 190 GLN A CA 1
ATOM 1510 C C . GLN A 1 190 ? 5.073 -17.354 3.424 1.00 68.94 190 GLN A C 1
ATOM 1512 O O . GLN A 1 190 ? 5.318 -18.537 3.635 1.00 68.94 190 GLN A O 1
ATOM 1517 N N . ASN A 1 191 ? 6.047 -16.467 3.154 1.00 67.62 191 ASN A N 1
ATOM 1518 C CA . ASN A 1 191 ? 7.466 -16.810 2.991 1.00 67.62 191 ASN A CA 1
ATOM 1519 C C . ASN A 1 191 ? 8.402 -15.942 3.866 1.00 67.62 191 ASN A C 1
ATOM 1521 O O . ASN A 1 191 ? 9.059 -15.028 3.358 1.00 67.62 191 ASN A O 1
ATOM 1525 N N . PRO A 1 192 ? 8.557 -16.250 5.169 1.00 60.19 192 PRO A N 1
ATOM 1526 C CA . PRO A 1 192 ? 9.338 -15.433 6.107 1.00 60.19 192 PRO A CA 1
ATOM 1527 C C . PRO A 1 192 ? 10.816 -15.242 5.719 1.00 60.19 192 PRO A C 1
ATOM 1529 O O . PRO A 1 192 ? 11.401 -14.202 6.009 1.00 60.19 192 PRO A O 1
ATOM 1532 N N . GLY A 1 193 ? 11.421 -16.214 5.023 1.00 58.88 193 GLY A N 1
ATOM 1533 C CA . GLY A 1 193 ? 12.812 -16.143 4.547 1.00 58.88 193 GLY A CA 1
ATOM 1534 C C . GLY A 1 193 ? 13.041 -15.200 3.357 1.00 58.88 193 GLY A C 1
ATOM 1535 O O . GLY A 1 193 ? 14.182 -14.977 2.962 1.00 58.88 193 GLY A O 1
ATOM 1536 N N . PHE A 1 194 ? 11.972 -14.647 2.778 1.00 58.06 194 PHE A N 1
ATOM 1537 C CA . PHE A 1 194 ? 12.012 -13.813 1.577 1.00 58.06 194 PHE A CA 1
ATOM 1538 C C . PHE A 1 194 ? 12.116 -12.306 1.886 1.00 58.06 194 PHE A C 1
ATOM 1540 O O . PHE A 1 194 ? 12.363 -11.501 0.989 1.00 58.06 194 PHE A O 1
ATOM 1547 N N . CYS A 1 195 ? 11.933 -11.896 3.146 1.00 61.31 195 CYS A N 1
ATOM 1548 C CA . CYS A 1 195 ? 11.658 -10.503 3.489 1.00 61.31 195 CYS A CA 1
ATOM 1549 C C . CYS A 1 195 ? 12.600 -9.932 4.556 1.00 61.31 195 CYS A C 1
ATOM 1551 O O . CYS A 1 195 ? 12.805 -10.531 5.610 1.00 61.31 195 CYS A O 1
ATOM 1553 N N . ASN A 1 196 ? 13.074 -8.696 4.343 1.00 70.69 196 ASN A N 1
ATOM 1554 C CA . ASN A 1 196 ? 13.635 -7.882 5.423 1.00 70.69 196 ASN A CA 1
ATOM 1555 C C . ASN A 1 196 ? 12.569 -6.927 6.009 1.00 70.69 196 ASN A C 1
ATOM 1557 O O . ASN A 1 196 ? 11.703 -6.404 5.305 1.00 70.69 196 ASN A O 1
ATOM 1561 N N . ILE A 1 197 ? 12.661 -6.649 7.312 1.00 74.19 197 ILE A N 1
ATOM 1562 C CA . ILE A 1 197 ? 11.747 -5.766 8.067 1.00 74.19 197 ILE A CA 1
ATOM 1563 C C . ILE A 1 197 ? 11.569 -4.381 7.408 1.00 74.19 197 ILE A C 1
ATOM 1565 O O . ILE A 1 197 ? 10.485 -3.797 7.460 1.00 74.19 197 ILE A O 1
ATOM 1569 N N . SER A 1 198 ? 12.612 -3.848 6.764 1.00 76.12 198 SER A N 1
ATOM 1570 C CA . SER A 1 198 ? 12.581 -2.551 6.072 1.00 76.12 198 SER A CA 1
ATOM 1571 C C . SER A 1 198 ? 11.643 -2.559 4.861 1.00 76.12 198 SER A C 1
ATOM 1573 O O . SER A 1 198 ? 10.860 -1.626 4.683 1.00 76.12 198 SER A O 1
ATOM 1575 N N . GLN A 1 199 ? 11.663 -3.622 4.056 1.00 74.75 199 GLN A N 1
ATOM 1576 C CA . GLN A 1 199 ? 10.801 -3.746 2.879 1.00 74.75 199 GLN A CA 1
ATOM 1577 C C . GLN A 1 199 ? 9.326 -3.807 3.279 1.00 74.75 199 GLN A C 1
ATOM 1579 O O . GLN A 1 199 ? 8.502 -3.060 2.744 1.00 74.75 199 GLN A O 1
ATOM 1584 N N . PHE A 1 200 ? 9.013 -4.645 4.271 1.00 76.56 200 PHE A N 1
ATOM 1585 C CA . PHE A 1 200 ? 7.668 -4.759 4.825 1.00 76.56 200 PHE A CA 1
ATOM 1586 C C . PHE A 1 200 ? 7.173 -3.397 5.332 1.00 76.56 200 PHE A C 1
ATOM 1588 O O . PHE A 1 200 ? 6.086 -2.943 4.979 1.00 76.56 200 PHE A O 1
ATOM 1595 N N . ARG A 1 201 ? 8.030 -2.669 6.059 1.00 78.19 201 ARG A N 1
ATOM 1596 C CA . ARG A 1 201 ? 7.765 -1.313 6.564 1.00 78.19 201 ARG A CA 1
ATOM 1597 C C . ARG A 1 201 ? 7.414 -0.302 5.475 1.00 78.19 201 ARG A C 1
ATOM 1599 O O . ARG A 1 201 ? 6.511 0.512 5.687 1.00 78.19 201 ARG A O 1
ATOM 1606 N N . VAL A 1 202 ? 8.120 -0.316 4.349 1.00 80.19 202 VAL A N 1
ATOM 1607 C CA . VAL A 1 202 ? 7.860 0.619 3.247 1.00 80.19 202 VAL A CA 1
ATOM 1608 C C . VAL A 1 202 ? 6.532 0.301 2.570 1.00 80.19 202 VAL A C 1
ATOM 1610 O O . VAL A 1 202 ? 5.709 1.199 2.402 1.00 80.19 202 VAL A O 1
ATOM 1613 N N . LEU A 1 203 ? 6.295 -0.964 2.220 1.00 80.50 203 LEU A N 1
ATOM 1614 C CA . LEU A 1 203 ? 5.055 -1.373 1.558 1.00 80.50 203 LEU A CA 1
ATOM 1615 C C . LEU A 1 203 ? 3.828 -1.081 2.416 1.00 80.50 203 LEU A C 1
ATOM 1617 O O . LEU A 1 203 ? 2.841 -0.533 1.926 1.00 80.50 203 LEU A O 1
ATOM 1621 N N . PHE A 1 204 ? 3.925 -1.378 3.708 1.00 82.25 204 PHE A N 1
ATOM 1622 C CA . PHE A 1 204 ? 2.849 -1.136 4.652 1.00 82.25 204 PHE A CA 1
ATOM 1623 C C . PHE A 1 204 ? 2.552 0.360 4.824 1.00 82.25 204 PHE A C 1
ATOM 1625 O O . PHE A 1 204 ? 1.392 0.759 4.886 1.00 82.25 204 PHE A O 1
ATOM 1632 N N . LYS A 1 205 ? 3.586 1.213 4.795 1.00 83.88 205 LYS A N 1
ATOM 1633 C CA . LYS A 1 205 ? 3.415 2.672 4.789 1.00 83.88 205 LYS A CA 1
ATOM 1634 C C . LYS A 1 205 ? 2.727 3.176 3.522 1.00 83.88 205 LYS A C 1
ATOM 1636 O O . LYS A 1 205 ? 1.811 3.982 3.612 1.00 83.88 205 LYS A O 1
ATOM 1641 N N . VAL A 1 206 ? 3.147 2.701 2.348 1.00 83.88 206 VAL A N 1
ATOM 1642 C CA . VAL A 1 206 ? 2.520 3.095 1.074 1.00 83.88 206 VAL A CA 1
ATOM 1643 C C . VAL A 1 206 ? 1.050 2.665 1.044 1.00 83.88 206 VAL A C 1
ATOM 1645 O O . VAL A 1 206 ? 0.196 3.423 0.583 1.00 83.88 206 VAL A O 1
ATOM 1648 N N . LEU A 1 207 ? 0.741 1.476 1.571 1.00 86.62 207 LEU A N 1
ATOM 1649 C CA . LEU A 1 207 ? -0.634 1.009 1.719 1.00 86.62 207 LEU A CA 1
ATOM 1650 C C . LEU A 1 207 ? -1.445 1.924 2.650 1.00 86.62 207 LEU A C 1
ATOM 1652 O O . LEU A 1 207 ? -2.560 2.312 2.294 1.00 86.62 207 LEU A O 1
ATOM 1656 N N . ASP A 1 208 ? -0.879 2.312 3.796 1.00 87.00 208 ASP A N 1
ATOM 1657 C CA . ASP A 1 208 ? -1.506 3.248 4.734 1.00 87.00 208 ASP A CA 1
ATOM 1658 C C . ASP A 1 208 ? -1.818 4.596 4.063 1.00 87.00 208 ASP A C 1
ATOM 1660 O O . ASP A 1 208 ? -2.970 5.038 4.064 1.00 87.00 208 ASP A O 1
ATOM 1664 N N . ASP A 1 209 ? -0.833 5.188 3.383 1.00 85.38 209 ASP A N 1
ATOM 1665 C CA . ASP A 1 209 ? -0.961 6.465 2.672 1.00 85.38 209 ASP A CA 1
ATOM 1666 C C . ASP A 1 209 ? -2.032 6.413 1.564 1.00 85.38 209 ASP A C 1
ATOM 1668 O O . ASP A 1 209 ? -2.802 7.361 1.369 1.00 85.38 209 ASP A O 1
ATOM 1672 N N . PHE A 1 210 ? -2.116 5.306 0.820 1.00 87.19 210 PHE A N 1
ATOM 1673 C CA . PHE A 1 210 ? -3.114 5.160 -0.244 1.00 87.19 210 PHE A CA 1
ATOM 1674 C C . PHE A 1 210 ? -4.512 4.920 0.302 1.00 87.19 210 PHE A C 1
ATOM 1676 O O . PHE A 1 210 ? -5.465 5.517 -0.205 1.00 87.19 210 PHE A O 1
ATOM 1683 N N . SER A 1 211 ? -4.631 4.092 1.339 1.00 87.38 211 SER A N 1
ATOM 1684 C CA . SER A 1 211 ? -5.908 3.797 1.989 1.00 87.38 211 SER A CA 1
ATOM 1685 C C . SER A 1 211 ? -6.512 5.031 2.665 1.00 87.38 211 SER A C 1
ATOM 1687 O O . SER A 1 211 ? -7.729 5.174 2.695 1.00 87.38 211 SER A O 1
ATOM 1689 N N . ALA A 1 212 ? -5.682 5.987 3.103 1.00 85.44 212 ALA A N 1
ATOM 1690 C CA . ALA A 1 212 ? -6.123 7.225 3.747 1.00 85.44 212 ALA A CA 1
ATOM 1691 C C . ALA A 1 212 ? -7.083 8.087 2.915 1.00 85.44 212 ALA A C 1
ATOM 1693 O O . ALA A 1 212 ? -7.784 8.929 3.468 1.00 85.44 212 ALA A O 1
ATOM 1694 N N . THR A 1 213 ? -7.081 7.922 1.592 1.00 83.19 213 THR A N 1
ATOM 1695 C CA . THR A 1 213 ? -7.842 8.767 0.657 1.00 83.19 213 THR A CA 1
ATOM 1696 C C . THR A 1 213 ? -8.519 7.948 -0.444 1.00 83.19 213 THR A C 1
ATOM 1698 O O . THR A 1 213 ? -8.787 8.471 -1.528 1.00 83.19 213 THR A O 1
ATOM 1701 N N . ASN A 1 214 ? -8.724 6.645 -0.217 1.00 86.44 214 ASN A N 1
ATOM 1702 C CA . ASN A 1 214 ? -9.275 5.742 -1.221 1.00 86.44 214 ASN A CA 1
ATOM 1703 C C . ASN A 1 214 ? -10.174 4.667 -0.599 1.00 86.44 214 ASN A C 1
ATOM 1705 O O . ASN A 1 214 ? -9.717 3.577 -0.247 1.00 86.44 214 ASN A O 1
ATOM 1709 N N . ASP A 1 215 ? -11.470 4.963 -0.545 1.00 87.19 215 ASP A N 1
ATOM 1710 C CA . ASP A 1 215 ? -12.475 4.063 0.022 1.00 87.19 215 ASP A CA 1
ATOM 1711 C C . ASP A 1 215 ? -12.595 2.749 -0.756 1.00 87.19 215 ASP A C 1
ATOM 1713 O O . ASP A 1 215 ? -12.808 1.700 -0.157 1.00 87.19 215 ASP A O 1
ATOM 1717 N N . ALA A 1 216 ? -12.382 2.760 -2.077 1.00 87.94 216 ALA A N 1
ATOM 1718 C CA . ALA A 1 216 ? -12.402 1.536 -2.879 1.00 87.94 216 ALA A CA 1
ATOM 1719 C C . ALA A 1 216 ? -11.256 0.583 -2.496 1.00 87.94 216 ALA A C 1
ATOM 1721 O O . ALA A 1 216 ? -11.438 -0.634 -2.458 1.00 87.94 216 ALA A O 1
ATOM 1722 N N . LEU A 1 217 ? -10.077 1.128 -2.171 1.00 87.38 217 LEU A N 1
ATOM 1723 C CA . LEU A 1 217 ? -8.957 0.334 -1.666 1.00 87.38 217 LEU A CA 1
ATOM 1724 C C . LEU A 1 217 ? -9.254 -0.210 -0.262 1.00 87.38 217 LEU A C 1
ATOM 1726 O O . LEU A 1 217 ? -8.963 -1.374 -0.000 1.00 87.38 217 LEU A O 1
ATOM 1730 N N . LEU A 1 218 ? -9.877 0.590 0.611 1.00 88.50 218 LEU A N 1
ATOM 1731 C CA . LEU A 1 218 ? -10.326 0.133 1.932 1.00 88.50 218 LEU A CA 1
ATOM 1732 C C . LEU A 1 218 ? -11.361 -0.995 1.827 1.00 88.50 218 LEU A C 1
ATOM 1734 O O . LEU A 1 218 ? -11.224 -2.006 2.505 1.00 88.50 218 LEU A O 1
ATOM 1738 N N . GLN A 1 219 ? -12.350 -0.877 0.940 1.00 88.06 219 GLN A N 1
ATOM 1739 C CA . GLN A 1 219 ? -13.347 -1.929 0.710 1.00 88.06 219 GLN A CA 1
ATOM 1740 C C . GLN A 1 219 ? -12.714 -3.227 0.201 1.00 88.06 219 GLN A C 1
ATOM 1742 O O . GLN A 1 219 ? -13.103 -4.319 0.618 1.00 88.06 219 GLN A O 1
ATOM 1747 N N . LYS A 1 220 ? -11.680 -3.119 -0.640 1.00 86.62 220 LYS A N 1
ATOM 1748 C CA . LYS A 1 220 ? -10.906 -4.280 -1.083 1.00 86.62 220 LYS A CA 1
ATOM 1749 C C . LYS A 1 220 ? -10.135 -4.941 0.061 1.00 86.62 220 LYS A C 1
ATOM 1751 O O . LYS A 1 220 ? -10.133 -6.162 0.135 1.00 86.62 220 LYS A O 1
ATOM 1756 N N . LEU A 1 221 ? -9.531 -4.154 0.955 1.00 86.56 221 LEU A N 1
ATOM 1757 C CA . LEU A 1 221 ? -8.865 -4.670 2.159 1.00 86.56 221 LEU A CA 1
ATOM 1758 C C . LEU A 1 221 ? -9.842 -5.389 3.095 1.00 86.56 221 LEU A C 1
ATOM 1760 O O . LEU A 1 221 ? -9.493 -6.418 3.655 1.00 86.56 221 LEU A O 1
ATOM 1764 N N . ILE A 1 222 ? -11.060 -4.865 3.249 1.00 85.81 222 ILE A N 1
ATOM 1765 C CA . ILE A 1 222 ? -12.097 -5.479 4.092 1.00 85.81 222 ILE A CA 1
ATOM 1766 C C . ILE A 1 222 ? -12.578 -6.807 3.501 1.00 85.81 222 ILE A C 1
ATOM 1768 O O . ILE A 1 222 ? -12.827 -7.757 4.237 1.00 85.81 222 ILE A O 1
ATOM 1772 N N . SER A 1 223 ? -12.710 -6.865 2.176 1.00 83.50 223 SER A N 1
ATOM 1773 C CA . SER A 1 223 ? -13.202 -8.051 1.465 1.00 83.50 223 SER A CA 1
ATOM 1774 C C . SER A 1 223 ? -12.158 -9.173 1.371 1.00 83.50 223 SER A C 1
ATOM 1776 O O . SER A 1 223 ? -12.506 -10.302 1.041 1.00 83.50 223 SER A O 1
ATOM 1778 N N . ASP A 1 224 ? -10.885 -8.873 1.640 1.00 82.19 224 ASP A N 1
ATOM 1779 C CA . ASP A 1 224 ? -9.779 -9.827 1.602 1.00 82.19 224 ASP A CA 1
ATOM 1780 C C . ASP A 1 224 ? -9.410 -10.288 3.022 1.00 82.19 224 ASP A C 1
ATOM 1782 O O . ASP A 1 224 ? -8.631 -9.640 3.728 1.00 82.19 224 ASP A O 1
ATOM 1786 N N . SER A 1 225 ? -9.983 -11.419 3.445 1.00 75.38 225 SER A N 1
ATOM 1787 C CA . SER A 1 225 ? -9.857 -11.937 4.815 1.00 75.38 225 SER A CA 1
ATOM 1788 C C . SER A 1 225 ? -8.407 -12.163 5.252 1.00 75.38 225 SER A C 1
ATOM 1790 O O . SER A 1 225 ? -8.053 -11.854 6.384 1.00 75.38 225 SER A O 1
ATOM 1792 N N . GLU A 1 226 ? -7.543 -12.642 4.361 1.00 75.75 226 GLU A N 1
ATOM 1793 C CA . GLU A 1 226 ? -6.144 -12.948 4.668 1.00 75.75 226 GLU A CA 1
ATOM 1794 C C . GLU A 1 226 ? -5.313 -11.677 4.904 1.00 75.75 226 GLU A C 1
ATOM 1796 O O . GLU A 1 226 ? -4.540 -11.585 5.863 1.00 75.75 226 GLU A O 1
ATOM 1801 N N . THR A 1 227 ? -5.493 -10.658 4.058 1.00 75.56 227 THR A N 1
ATOM 1802 C CA . THR A 1 227 ? -4.819 -9.360 4.231 1.00 75.56 227 THR A CA 1
ATOM 1803 C C . THR A 1 227 ? -5.330 -8.616 5.451 1.00 75.56 227 THR A C 1
ATOM 1805 O O . THR A 1 227 ? -4.571 -7.934 6.138 1.00 75.56 227 THR A O 1
ATOM 1808 N N . LEU A 1 228 ? -6.614 -8.747 5.747 1.00 79.06 228 LEU A N 1
ATOM 1809 C CA . LEU A 1 228 ? -7.195 -8.166 6.938 1.00 79.06 228 LEU A CA 1
ATOM 1810 C C . LEU A 1 228 ? -6.627 -8.805 8.213 1.00 79.06 228 LEU A C 1
ATOM 1812 O O . LEU A 1 228 ? -6.170 -8.081 9.098 1.00 79.06 228 LEU A O 1
ATOM 1816 N N . THR A 1 229 ? -6.573 -10.139 8.278 1.00 76.25 229 THR A N 1
ATOM 1817 C CA . THR A 1 229 ? -5.948 -10.872 9.391 1.00 76.25 229 THR A CA 1
ATOM 1818 C C . THR A 1 229 ? -4.486 -10.480 9.550 1.00 76.25 229 THR A C 1
ATOM 1820 O O . THR A 1 229 ? -4.048 -10.181 10.653 1.00 76.25 229 THR A O 1
ATOM 1823 N N . THR A 1 230 ? -3.757 -10.359 8.442 1.00 75.00 230 THR A N 1
ATOM 1824 C CA . THR A 1 230 ? -2.383 -9.844 8.419 1.00 75.00 230 THR A CA 1
ATOM 1825 C C . THR A 1 230 ? -2.258 -8.477 9.090 1.00 75.00 230 THR A C 1
ATOM 1827 O O . THR A 1 230 ? -1.403 -8.282 9.952 1.00 75.00 230 THR A O 1
ATOM 1830 N N . ILE A 1 231 ? -3.083 -7.507 8.678 1.00 79.69 231 ILE A N 1
ATOM 1831 C CA . ILE A 1 231 ? -3.030 -6.139 9.207 1.00 79.69 231 ILE A CA 1
ATOM 1832 C C . ILE A 1 231 ? -3.305 -6.158 10.711 1.00 79.69 231 ILE A C 1
ATOM 1834 O O . ILE A 1 231 ? -2.628 -5.457 11.462 1.00 79.69 231 ILE A O 1
ATOM 1838 N N . LEU A 1 232 ? -4.259 -6.979 11.151 1.00 77.44 232 LEU A N 1
ATOM 1839 C CA . LEU A 1 232 ? -4.581 -7.156 12.563 1.00 77.44 232 LEU A CA 1
ATOM 1840 C C . LEU A 1 232 ? -3.411 -7.789 13.329 1.00 77.44 232 LEU A C 1
ATOM 1842 O O . LEU A 1 232 ? -2.984 -7.213 14.323 1.00 77.44 232 LEU A O 1
ATOM 1846 N N . SER A 1 233 ? -2.795 -8.858 12.822 1.00 75.06 233 SER A N 1
ATOM 1847 C CA . SER A 1 233 ? -1.596 -9.454 13.429 1.00 75.06 233 SER A CA 1
ATOM 1848 C C . SER A 1 233 ? -0.422 -8.469 13.498 1.00 75.06 233 SER A C 1
ATOM 1850 O O . SER A 1 233 ? 0.309 -8.434 14.484 1.00 75.06 233 SER A O 1
ATOM 1852 N N . CYS A 1 234 ? -0.240 -7.597 12.502 1.00 75.31 234 CYS A N 1
ATOM 1853 C CA . CYS A 1 234 ? 0.756 -6.522 12.572 1.00 75.31 234 CYS A CA 1
ATOM 1854 C C . CYS A 1 234 ? 0.415 -5.458 13.627 1.00 75.31 234 CYS A C 1
ATOM 1856 O O . CYS A 1 234 ? 1.325 -4.858 14.202 1.00 75.31 234 CYS A O 1
ATOM 1858 N N . ALA A 1 235 ? -0.872 -5.224 13.900 1.00 73.50 235 ALA A N 1
ATOM 1859 C CA . ALA A 1 235 ? -1.329 -4.340 14.974 1.00 73.50 235 ALA A CA 1
ATOM 1860 C C . ALA A 1 235 ? -1.049 -4.911 16.377 1.00 73.50 235 ALA A C 1
ATOM 1862 O O . ALA A 1 235 ? -1.092 -4.161 17.359 1.00 73.50 235 ALA A O 1
ATOM 1863 N N . GLU A 1 236 ? -0.742 -6.207 16.460 1.00 70.06 236 GLU A N 1
ATOM 1864 C CA . GLU A 1 236 ? -0.431 -6.941 17.689 1.00 70.06 236 GLU A CA 1
ATOM 1865 C C . GLU A 1 236 ? 1.071 -7.037 17.982 1.00 70.06 236 GLU A C 1
ATOM 1867 O O . GLU A 1 236 ? 1.443 -7.292 19.122 1.00 70.06 236 GLU A O 1
ATOM 1872 N N . GLN A 1 237 ? 1.945 -6.811 16.994 1.00 68.88 237 GLN A N 1
ATOM 1873 C CA . GLN A 1 237 ? 3.388 -6.962 17.194 1.00 68.88 237 GLN A CA 1
ATOM 1874 C C . GLN A 1 237 ? 3.983 -5.903 18.139 1.00 68.88 237 GLN A C 1
ATOM 1876 O O . GLN A 1 237 ? 3.597 -4.729 18.127 1.00 68.88 237 GLN A O 1
ATOM 1881 N N . ASP A 1 238 ? 5.020 -6.299 18.885 1.00 58.56 238 ASP A N 1
ATOM 1882 C CA . ASP A 1 238 ? 5.757 -5.421 19.810 1.00 58.56 238 ASP A CA 1
ATOM 1883 C C . ASP A 1 238 ? 6.505 -4.283 19.106 1.00 58.56 238 ASP A C 1
ATOM 1885 O O . ASP A 1 238 ? 6.779 -3.228 19.690 1.00 58.56 238 ASP A O 1
ATOM 1889 N N . PHE A 1 239 ? 6.796 -4.450 17.816 1.00 65.94 239 PHE A N 1
ATOM 1890 C CA . PHE A 1 239 ? 7.419 -3.419 17.002 1.00 65.94 239 PHE A CA 1
ATOM 1891 C C . PHE A 1 239 ? 6.493 -2.204 16.854 1.00 65.94 239 PHE A C 1
ATOM 1893 O O . PHE A 1 239 ? 5.583 -2.173 16.023 1.00 65.94 239 PHE A O 1
ATOM 1900 N N . ILE A 1 240 ? 6.800 -1.149 17.622 1.00 68.25 240 ILE A N 1
ATOM 1901 C CA . ILE A 1 240 ? 6.046 0.116 17.706 1.00 68.25 240 ILE A CA 1
ATOM 1902 C C . ILE A 1 240 ? 5.679 0.666 16.322 1.00 68.25 240 ILE A C 1
ATOM 1904 O O . ILE A 1 240 ? 4.567 1.164 16.122 1.00 68.25 240 ILE A O 1
ATOM 1908 N N . TYR A 1 241 ? 6.598 0.570 15.359 1.00 70.38 241 TYR A N 1
ATOM 1909 C CA . TYR A 1 241 ? 6.353 1.059 14.009 1.00 70.38 241 TYR A CA 1
ATOM 1910 C C . TYR A 1 241 ? 5.212 0.302 13.315 1.00 70.38 241 TYR A C 1
ATOM 1912 O O . TYR A 1 241 ? 4.264 0.931 12.853 1.00 70.38 241 TYR A O 1
ATOM 1920 N N . PHE A 1 242 ? 5.267 -1.032 13.271 1.00 72.00 242 PHE A N 1
ATOM 1921 C CA . PHE A 1 242 ? 4.225 -1.827 12.616 1.00 72.00 242 PHE A CA 1
ATOM 1922 C C . PHE A 1 242 ? 2.888 -1.651 13.306 1.00 72.00 242 PHE A C 1
ATOM 1924 O O . PHE A 1 242 ? 1.885 -1.401 12.640 1.00 72.00 242 PHE A O 1
ATOM 1931 N N . ARG A 1 243 ? 2.913 -1.641 14.638 1.00 76.56 243 ARG A N 1
ATOM 1932 C CA . ARG A 1 243 ? 1.738 -1.404 15.461 1.00 76.56 243 ARG A CA 1
ATOM 1933 C C . ARG A 1 243 ? 1.046 -0.091 15.102 1.00 76.56 243 ARG A C 1
ATOM 1935 O O . ARG A 1 243 ? -0.145 -0.085 14.817 1.00 76.56 243 ARG A O 1
ATOM 1942 N N . THR A 1 244 ? 1.769 1.028 15.074 1.00 79.62 244 THR A N 1
ATOM 1943 C CA . THR A 1 244 ? 1.162 2.351 14.818 1.00 79.62 244 THR A CA 1
ATOM 1944 C C . THR A 1 244 ? 0.575 2.478 13.410 1.00 79.62 244 THR A C 1
ATOM 1946 O O . THR A 1 244 ? -0.550 2.958 13.266 1.00 79.62 244 THR A O 1
ATOM 1949 N N . THR A 1 245 ? 1.284 2.012 12.376 1.00 83.38 245 THR A N 1
ATOM 1950 C CA . THR A 1 245 ? 0.768 2.013 10.996 1.00 83.38 245 THR A CA 1
ATOM 1951 C C . THR A 1 245 ? -0.418 1.062 10.834 1.00 83.38 245 THR A C 1
ATOM 1953 O O . THR A 1 245 ? -1.413 1.429 10.218 1.00 83.38 245 THR A O 1
ATOM 1956 N N . ALA A 1 246 ? -0.372 -0.127 11.437 1.00 83.56 246 ALA A N 1
ATOM 1957 C CA . ALA A 1 246 ? -1.457 -1.100 11.337 1.00 83.56 246 ALA A CA 1
ATOM 1958 C C . ALA A 1 246 ? -2.734 -0.560 11.980 1.00 83.56 246 ALA A C 1
ATOM 1960 O O . ALA A 1 246 ? -3.796 -0.584 11.362 1.00 83.56 246 ALA A O 1
ATOM 1961 N N . TRP A 1 247 ? -2.617 0.029 13.174 1.00 85.38 247 TRP A N 1
ATOM 1962 C CA . TRP A 1 247 ? -3.741 0.678 13.845 1.00 85.38 247 TRP A CA 1
ATOM 1963 C C . TRP A 1 247 ? -4.347 1.811 13.018 1.00 85.38 247 TRP A C 1
ATOM 1965 O O . TRP A 1 247 ? -5.567 1.929 12.957 1.00 85.38 247 TRP A O 1
ATOM 1975 N N . SER A 1 248 ? -3.522 2.601 12.327 1.00 87.62 248 SER A N 1
ATOM 1976 C CA . SER A 1 248 ? -3.992 3.639 11.402 1.00 87.62 248 SER A CA 1
ATOM 1977 C C . SER A 1 248 ? -4.916 3.070 10.312 1.00 87.62 248 SER A C 1
ATOM 1979 O O . SER A 1 248 ? -6.016 3.591 10.104 1.00 87.62 248 SER A O 1
ATOM 1981 N N . ILE A 1 249 ? -4.526 1.954 9.683 1.00 88.81 249 ILE A N 1
ATOM 1982 C CA . ILE A 1 249 ? -5.342 1.254 8.678 1.00 88.81 249 ILE A CA 1
ATOM 1983 C C . ILE A 1 249 ? -6.607 0.664 9.316 1.00 88.81 249 ILE A C 1
ATOM 1985 O O . ILE A 1 249 ? -7.704 0.865 8.795 1.00 88.81 249 ILE A O 1
ATOM 1989 N N . VAL A 1 250 ? -6.487 -0.010 10.466 1.00 88.94 250 VAL A N 1
ATOM 1990 C CA . VAL A 1 250 ? -7.621 -0.621 11.186 1.00 88.94 250 VAL A CA 1
ATOM 1991 C C . VAL A 1 250 ? -8.680 0.420 11.539 1.00 88.94 250 VAL A C 1
ATOM 1993 O O . VAL A 1 250 ? -9.868 0.195 11.312 1.00 88.94 250 VAL A O 1
ATOM 1996 N N . PHE A 1 251 ? -8.281 1.591 12.040 1.00 89.50 251 PHE A N 1
ATOM 1997 C CA . PHE A 1 251 ? -9.231 2.655 12.360 1.00 89.50 251 PHE A CA 1
ATOM 1998 C C . PHE A 1 251 ? -9.989 3.139 11.120 1.00 89.50 251 PHE A C 1
ATOM 2000 O O . PHE A 1 251 ? -11.201 3.338 11.197 1.00 89.50 251 PHE A O 1
ATOM 2007 N N . ARG A 1 252 ? -9.316 3.255 9.969 1.00 90.06 252 ARG A N 1
ATOM 2008 C CA . ARG A 1 252 ? -9.959 3.615 8.694 1.00 90.06 252 ARG A CA 1
ATOM 2009 C C . ARG A 1 252 ? -10.893 2.536 8.163 1.00 90.06 252 ARG A C 1
ATOM 2011 O O . ARG A 1 252 ? -11.956 2.845 7.622 1.00 90.06 252 ARG A O 1
ATOM 2018 N N . ILE A 1 253 ? -10.521 1.272 8.335 1.00 90.12 253 ILE A N 1
ATOM 2019 C CA . ILE A 1 253 ? -11.393 0.138 8.031 1.00 90.12 253 ILE A CA 1
ATOM 2020 C C . ILE A 1 253 ? -12.673 0.245 8.864 1.00 90.12 253 ILE A C 1
ATOM 2022 O O . ILE A 1 253 ? -13.767 0.228 8.306 1.00 90.12 253 ILE A O 1
ATOM 2026 N N . ILE A 1 254 ? -12.555 0.461 10.177 1.00 90.56 254 ILE A N 1
ATOM 2027 C CA . ILE A 1 254 ? -13.711 0.564 11.077 1.00 90.56 254 ILE A CA 1
ATOM 2028 C C . ILE A 1 254 ? -14.635 1.724 10.687 1.00 90.56 254 ILE A C 1
ATOM 2030 O O . ILE A 1 254 ? -15.863 1.583 10.712 1.00 90.56 254 ILE A O 1
ATOM 2034 N N . THR A 1 255 ? -14.079 2.878 10.310 1.00 87.75 255 THR A N 1
ATOM 2035 C CA . THR A 1 255 ? -14.892 4.028 9.891 1.00 87.75 255 THR A CA 1
ATOM 2036 C C . THR A 1 255 ? -15.634 3.768 8.584 1.00 87.75 255 THR A C 1
ATOM 2038 O O . THR A 1 255 ? -16.796 4.154 8.472 1.00 87.75 255 THR A O 1
ATOM 2041 N N . THR A 1 256 ? -15.029 3.038 7.647 1.00 88.62 256 THR A N 1
ATOM 2042 C CA . THR A 1 256 ? -15.540 2.872 6.272 1.00 88.62 256 THR A CA 1
ATOM 2043 C C . THR A 1 256 ? -16.416 1.630 6.088 1.00 88.62 256 THR A C 1
ATOM 2045 O O . THR A 1 256 ? -17.301 1.619 5.239 1.00 88.62 256 THR A O 1
ATOM 2048 N N . ALA A 1 257 ? -16.208 0.589 6.894 1.00 89.31 257 ALA A N 1
ATOM 2049 C CA . ALA A 1 257 ? -16.910 -0.688 6.781 1.00 89.31 257 ALA A CA 1
ATOM 2050 C C . ALA A 1 257 ? -18.435 -0.569 6.982 1.00 89.31 257 ALA A C 1
ATOM 2052 O O . ALA A 1 257 ? -18.903 0.236 7.787 1.00 89.31 257 ALA A O 1
ATOM 2053 N N . THR A 1 258 ? -19.232 -1.398 6.315 1.00 90.69 258 THR A N 1
ATOM 2054 C CA . THR A 1 258 ? -20.672 -1.523 6.597 1.00 90.69 258 THR A CA 1
ATOM 2055 C C . THR A 1 258 ? -20.912 -2.184 7.961 1.00 90.69 258 THR A C 1
ATOM 2057 O O . THR A 1 258 ? -19.997 -2.746 8.567 1.00 90.69 258 THR A O 1
ATOM 2060 N N . SER A 1 259 ? -22.146 -2.143 8.473 1.00 89.69 259 SER A N 1
ATOM 2061 C CA . SER A 1 259 ? -22.491 -2.841 9.723 1.00 89.69 259 SER A CA 1
ATOM 2062 C C . SER A 1 259 ? -22.214 -4.347 9.659 1.00 89.69 259 SER A C 1
ATOM 2064 O O . SER A 1 259 ? -21.723 -4.912 10.631 1.00 89.69 259 SER A O 1
ATOM 2066 N N . GLU A 1 260 ? -22.470 -4.979 8.513 1.00 87.50 260 GLU A N 1
ATOM 2067 C CA . GLU A 1 260 ? -22.206 -6.405 8.278 1.00 87.50 260 GLU A CA 1
ATOM 2068 C C . GLU A 1 260 ? -20.705 -6.710 8.302 1.00 87.50 260 GLU A C 1
ATOM 2070 O O . GLU A 1 260 ? -20.268 -7.639 8.977 1.00 87.50 260 GLU A O 1
ATOM 2075 N N . GLN A 1 261 ? -19.895 -5.875 7.646 1.00 88.19 261 GLN A N 1
ATOM 2076 C CA . GLN A 1 261 ? -18.437 -6.007 7.639 1.00 88.19 261 GLN A CA 1
ATOM 2077 C C . GLN A 1 261 ? -17.829 -5.804 9.034 1.00 88.19 261 GLN A C 1
ATOM 2079 O O . GLN A 1 261 ? -16.901 -6.514 9.412 1.00 88.19 261 GLN A O 1
ATOM 2084 N N . ILE A 1 262 ? -18.358 -4.864 9.828 1.00 88.75 262 ILE A N 1
ATOM 2085 C CA . ILE A 1 262 ? -17.953 -4.706 11.232 1.00 88.75 262 ILE A CA 1
ATOM 2086 C C . ILE A 1 262 ? -18.305 -5.948 12.046 1.00 88.75 262 ILE A C 1
ATOM 2088 O O . ILE A 1 262 ? -17.494 -6.380 12.859 1.00 88.75 262 ILE A O 1
ATOM 2092 N N . GLN A 1 263 ? -19.488 -6.528 11.842 1.00 85.75 263 GLN A N 1
ATOM 2093 C CA . GLN A 1 263 ? -19.876 -7.738 12.558 1.00 85.75 263 GLN A CA 1
ATOM 2094 C C . GLN A 1 263 ? -18.940 -8.902 12.210 1.00 85.75 263 GLN A C 1
ATOM 2096 O O . GLN A 1 263 ? -18.387 -9.522 13.113 1.00 85.75 263 GLN A O 1
ATOM 2101 N N . TYR A 1 264 ? -18.648 -9.098 10.922 1.00 83.69 264 TYR A N 1
ATOM 2102 C CA . TYR A 1 264 ? -17.660 -10.074 10.461 1.00 83.69 264 TYR A CA 1
ATOM 2103 C C . TYR A 1 264 ? -16.281 -9.862 11.108 1.00 83.69 264 TYR A C 1
ATOM 2105 O O . TYR A 1 264 ? -15.683 -10.807 11.616 1.00 83.69 264 TYR A O 1
ATOM 2113 N N . LEU A 1 265 ? -15.795 -8.615 11.164 1.00 83.44 265 LEU A N 1
ATOM 2114 C CA . LEU A 1 265 ? -14.530 -8.269 11.822 1.00 83.44 265 LEU A CA 1
ATOM 2115 C C . LEU A 1 265 ? -14.514 -8.664 13.299 1.00 83.44 265 LEU A C 1
ATOM 2117 O O . LEU A 1 265 ? -13.503 -9.148 13.796 1.00 83.44 265 LEU A O 1
ATOM 2121 N N . LEU A 1 266 ? -15.613 -8.441 14.012 1.00 84.50 266 LEU A N 1
ATOM 2122 C CA . LEU A 1 266 ? -15.725 -8.767 15.431 1.00 84.50 266 LEU A CA 1
ATOM 2123 C C . LEU A 1 266 ? -15.817 -10.269 15.699 1.00 84.50 266 LEU A C 1
ATOM 2125 O O . LEU A 1 266 ? -15.381 -10.707 16.762 1.00 84.50 266 LEU A O 1
ATOM 2129 N N . ASP A 1 267 ? -16.395 -11.021 14.766 1.00 80.12 267 ASP A N 1
ATOM 2130 C CA . ASP A 1 267 ? -16.582 -12.466 14.889 1.00 80.12 267 ASP A CA 1
ATOM 2131 C C . ASP A 1 267 ? -15.306 -13.230 14.510 1.00 80.12 267 ASP A C 1
ATOM 2133 O O . ASP A 1 267 ? -14.970 -14.227 15.143 1.00 80.12 267 ASP A O 1
ATOM 2137 N N . GLN A 1 268 ? -14.573 -12.745 13.504 1.00 72.00 268 GLN A N 1
ATOM 2138 C CA . GLN A 1 268 ? -13.380 -13.406 12.965 1.00 72.00 268 GLN A CA 1
ATOM 2139 C C . GLN A 1 268 ? -12.067 -12.927 13.593 1.00 72.00 268 GLN A C 1
ATOM 2141 O O . GLN A 1 268 ? -11.002 -13.441 13.258 1.00 72.00 268 GLN A O 1
ATOM 2146 N N . SER A 1 269 ? -12.100 -11.930 14.483 1.00 70.25 269 SER A N 1
ATOM 2147 C CA . SER A 1 269 ? -10.880 -11.394 15.087 1.00 70.25 269 SER A CA 1
ATOM 2148 C C . SER A 1 269 ? -11.050 -10.959 16.540 1.00 70.25 269 SER A C 1
ATOM 2150 O O . SER A 1 269 ? -12.138 -10.634 17.011 1.00 70.25 269 SER A O 1
ATOM 2152 N N . ASN A 1 270 ? -9.924 -10.841 17.247 1.00 76.62 270 ASN A N 1
ATOM 2153 C CA . ASN A 1 270 ? -9.865 -10.302 18.607 1.00 76.62 270 ASN A CA 1
ATOM 2154 C C . ASN A 1 270 ? -9.986 -8.762 18.661 1.00 76.62 270 ASN A C 1
ATOM 2156 O O . ASN A 1 270 ? -9.649 -8.148 19.675 1.00 76.62 270 ASN A O 1
ATOM 2160 N N . LEU A 1 271 ? -10.515 -8.116 17.609 1.00 82.25 271 LEU A N 1
ATOM 2161 C CA . LEU A 1 271 ? -10.605 -6.657 17.472 1.00 82.25 271 LEU A CA 1
ATOM 2162 C C . LEU A 1 271 ? -11.200 -5.962 18.705 1.00 82.25 271 LEU A C 1
ATOM 2164 O O . LEU A 1 271 ? -10.693 -4.923 19.130 1.00 82.25 271 LEU A O 1
ATOM 2168 N N . LYS A 1 272 ? -12.241 -6.540 19.322 1.00 85.94 272 LYS A N 1
ATOM 2169 C CA . LYS A 1 272 ? -12.841 -5.982 20.547 1.00 85.94 272 LYS A CA 1
ATOM 2170 C C . LYS A 1 272 ? -11.844 -5.926 21.710 1.00 85.94 272 LYS A C 1
ATOM 2172 O O . LYS A 1 272 ? -11.755 -4.901 22.378 1.00 85.94 272 LYS A O 1
ATOM 2177 N N . TYR A 1 273 ? -11.069 -6.992 21.918 1.00 82.88 273 TYR A N 1
ATOM 2178 C CA . TYR A 1 273 ? -10.069 -7.067 22.980 1.00 82.88 273 TYR A CA 1
ATOM 2179 C C . TYR A 1 273 ? -8.922 -6.102 22.713 1.00 82.88 273 TYR A C 1
ATOM 2181 O O . TYR A 1 273 ? -8.473 -5.418 23.629 1.00 82.88 273 TYR A O 1
ATOM 2189 N N . TYR A 1 274 ? -8.507 -5.969 21.455 1.00 80.50 274 TYR A N 1
ATOM 2190 C CA . TYR A 1 274 ? -7.440 -5.049 21.088 1.00 80.50 274 TYR A CA 1
ATOM 2191 C C . TYR A 1 274 ? -7.813 -3.585 21.267 1.00 80.50 274 TYR A C 1
ATOM 2193 O O . TYR A 1 274 ? -7.013 -2.816 21.795 1.00 80.50 274 TYR A O 1
ATOM 2201 N N . LEU A 1 275 ? -9.033 -3.199 20.890 1.00 87.94 275 LEU A N 1
ATOM 2202 C CA . LEU A 1 275 ? -9.525 -1.844 21.126 1.00 87.94 275 LEU A CA 1
ATOM 2203 C C . LEU A 1 275 ? -9.615 -1.536 22.624 1.00 87.94 275 LEU A C 1
ATOM 2205 O O . LEU A 1 275 ? -9.202 -0.458 23.048 1.00 87.94 275 LEU A O 1
ATOM 2209 N N . CYS A 1 276 ? -10.081 -2.494 23.433 1.00 88.56 276 CYS A N 1
ATOM 2210 C CA . CYS A 1 276 ? -10.064 -2.365 24.889 1.00 88.56 276 CYS A CA 1
ATOM 2211 C C . CYS A 1 276 ? -8.631 -2.212 25.419 1.00 88.56 276 CYS A C 1
ATOM 2213 O O . CYS A 1 276 ? -8.363 -1.284 26.173 1.00 88.56 276 CYS A O 1
ATOM 2215 N N . ASN A 1 277 ? -7.691 -3.051 24.983 1.00 85.81 277 ASN A N 1
ATOM 2216 C CA . ASN A 1 277 ? -6.298 -2.983 25.420 1.00 85.81 277 ASN A CA 1
ATOM 2217 C C . ASN A 1 277 ? -5.626 -1.650 25.041 1.00 85.81 277 ASN A C 1
ATOM 2219 O O . ASN A 1 277 ? -4.954 -1.033 25.866 1.00 85.81 277 ASN A O 1
ATOM 2223 N N . GLN A 1 278 ? -5.853 -1.163 23.816 1.00 85.94 278 GLN A N 1
ATOM 2224 C CA . GLN A 1 278 ? -5.374 0.148 23.371 1.00 85.94 278 GLN A CA 1
ATOM 2225 C C . GLN A 1 278 ? -5.963 1.285 24.207 1.00 85.94 278 GLN A C 1
ATOM 2227 O O . GLN A 1 278 ? -5.241 2.207 24.572 1.00 85.94 278 GLN A O 1
ATOM 2232 N N . LEU A 1 279 ? -7.252 1.224 24.546 1.00 89.69 279 LEU A N 1
ATOM 2233 C CA . LEU A 1 279 ? -7.896 2.224 25.398 1.00 89.69 279 LEU A CA 1
ATOM 2234 C C . LEU A 1 279 ? -7.290 2.259 26.811 1.00 89.69 279 LEU A C 1
ATOM 2236 O O . LEU A 1 279 ? -7.125 3.335 27.387 1.00 89.69 279 LEU A O 1
ATOM 2240 N N . LEU A 1 280 ? -6.973 1.088 27.367 1.00 88.50 280 LEU A N 1
ATOM 2241 C CA . LEU A 1 280 ? -6.412 0.962 28.711 1.00 88.50 280 LEU A CA 1
ATOM 2242 C C . LEU A 1 280 ? -4.966 1.469 28.777 1.00 88.50 280 LEU A C 1
ATOM 2244 O O . LEU A 1 280 ? -4.619 2.158 29.732 1.00 88.50 280 LEU A O 1
ATOM 2248 N N . ASN A 1 281 ? -4.161 1.183 27.750 1.00 84.19 281 ASN A N 1
ATOM 2249 C CA . ASN A 1 281 ? -2.705 1.327 27.817 1.00 84.19 281 ASN A CA 1
ATOM 2250 C C . ASN A 1 281 ? -2.113 2.454 26.952 1.00 84.19 281 ASN A C 1
ATOM 2252 O O . ASN A 1 281 ? -0.911 2.706 27.023 1.00 84.19 281 ASN A O 1
ATOM 2256 N N . THR A 1 282 ? -2.898 3.140 26.113 1.00 81.88 282 THR A N 1
ATOM 2257 C CA . THR A 1 282 ? -2.345 4.210 25.266 1.00 81.88 282 THR A CA 1
ATOM 2258 C C . THR A 1 282 ? -1.958 5.449 26.078 1.00 81.88 282 THR A C 1
ATOM 2260 O O . THR A 1 282 ? -2.777 6.024 26.793 1.00 81.88 282 THR A O 1
ATOM 2263 N N . ALA A 1 283 ? -0.719 5.914 25.896 1.00 77.50 283 ALA A N 1
ATOM 2264 C CA . ALA A 1 283 ? -0.248 7.211 26.393 1.00 77.50 283 ALA A CA 1
ATOM 2265 C C . ALA A 1 283 ? -0.455 8.353 25.376 1.00 77.50 283 ALA A C 1
ATOM 2267 O O . ALA A 1 283 ? -0.422 9.527 25.729 1.00 77.50 283 ALA A O 1
ATOM 2268 N N . SER A 1 284 ? -0.666 8.025 24.095 1.00 83.44 284 SER A N 1
ATOM 2269 C CA . SER A 1 284 ? -0.862 9.024 23.039 1.00 83.44 284 SER A CA 1
ATOM 2270 C C . SER A 1 284 ? -2.312 9.501 23.003 1.00 83.44 284 SER A C 1
ATOM 2272 O O . SER A 1 284 ? -3.222 8.703 22.762 1.00 83.44 284 SER A O 1
ATOM 2274 N N . ILE A 1 285 ? -2.507 10.814 23.164 1.00 82.88 285 ILE A N 1
ATOM 2275 C CA . ILE A 1 285 ? -3.805 11.497 23.033 1.00 82.88 285 ILE A CA 1
ATOM 2276 C C . ILE A 1 285 ? -4.405 11.272 21.636 1.00 82.88 285 ILE A C 1
ATOM 2278 O O . ILE A 1 285 ? -5.610 11.062 21.489 1.00 82.88 285 ILE A O 1
ATOM 2282 N N . GLU A 1 286 ? -3.575 11.261 20.589 1.00 84.69 286 GLU A N 1
ATOM 2283 C CA . GLU A 1 286 ? -4.050 11.030 19.224 1.00 84.69 286 GLU A CA 1
ATOM 2284 C C . GLU A 1 286 ? -4.582 9.603 19.042 1.00 84.69 286 GLU A C 1
ATOM 2286 O O . GLU A 1 286 ? -5.660 9.410 18.469 1.00 84.69 286 GLU A O 1
ATOM 2291 N N . ASN A 1 287 ? -3.853 8.608 19.553 1.00 84.12 287 ASN A N 1
ATOM 2292 C CA . ASN A 1 287 ? -4.287 7.214 19.504 1.00 84.12 287 ASN A CA 1
ATOM 2293 C C . ASN A 1 287 ? -5.526 7.001 20.369 1.00 84.12 287 ASN A C 1
ATOM 2295 O O . ASN A 1 287 ? -6.449 6.322 19.938 1.00 84.12 287 ASN A O 1
ATOM 2299 N N . LEU A 1 288 ? -5.592 7.641 21.538 1.00 88.06 288 LEU A N 1
ATOM 2300 C CA . LEU A 1 288 ? -6.763 7.611 22.406 1.00 88.06 288 LEU A CA 1
ATOM 2301 C C . LEU A 1 288 ? -8.017 8.103 21.675 1.00 88.06 288 LEU A C 1
ATOM 2303 O O . LEU A 1 288 ? -9.036 7.412 21.644 1.00 88.06 288 LEU A O 1
ATOM 2307 N N . ARG A 1 289 ? -7.916 9.264 21.019 1.00 89.19 289 ARG A N 1
ATOM 2308 C CA . ARG A 1 289 ? -8.987 9.833 20.194 1.00 89.19 289 ARG A CA 1
ATOM 2309 C C . ARG A 1 289 ? -9.428 8.868 19.091 1.00 89.19 289 ARG A C 1
ATOM 2311 O O . ARG A 1 289 ? -10.624 8.660 18.893 1.00 89.19 289 ARG A O 1
ATOM 2318 N N . LYS A 1 290 ? -8.477 8.274 18.365 1.00 89.38 290 LYS A N 1
ATOM 2319 C CA . LYS A 1 290 ? -8.763 7.310 17.288 1.00 89.38 290 LYS A CA 1
ATOM 2320 C C . LYS A 1 290 ? -9.450 6.046 17.822 1.00 89.38 290 LYS A C 1
ATOM 2322 O O . LYS A 1 290 ? -10.470 5.642 17.266 1.00 89.38 290 LYS A O 1
ATOM 2327 N N . THR A 1 291 ? -8.966 5.489 18.931 1.00 90.88 291 THR A N 1
ATOM 2328 C CA . THR A 1 291 ? -9.544 4.306 19.588 1.00 90.88 291 THR A CA 1
ATOM 2329 C C . THR A 1 291 ? -10.974 4.559 20.055 1.00 90.88 291 THR A C 1
ATOM 2331 O O . THR A 1 291 ? -11.865 3.767 19.750 1.00 90.88 291 THR A O 1
ATOM 2334 N N . LEU A 1 292 ? -11.236 5.685 20.727 1.00 90.81 292 LEU A N 1
ATOM 2335 C CA . LEU A 1 292 ? -12.585 6.044 21.175 1.00 90.81 292 LEU A CA 1
ATOM 2336 C C . LEU A 1 292 ? -13.558 6.198 20.002 1.00 90.81 292 LEU A C 1
ATOM 2338 O O . LEU A 1 292 ? -14.663 5.655 20.042 1.00 90.81 292 LEU A O 1
ATOM 2342 N N . ASN A 1 293 ? -13.140 6.885 18.936 1.00 90.50 293 ASN A N 1
ATOM 2343 C CA . ASN A 1 293 ? -13.948 7.039 17.727 1.00 90.50 293 ASN A CA 1
ATOM 2344 C C . ASN A 1 293 ? -14.244 5.695 17.057 1.00 90.50 293 ASN A C 1
ATOM 2346 O O . ASN A 1 293 ? -15.380 5.448 16.648 1.00 90.50 293 ASN A O 1
ATOM 2350 N N . ALA A 1 294 ? -13.254 4.807 16.981 1.00 91.19 294 ALA A N 1
ATOM 2351 C CA . ALA A 1 294 ? -13.425 3.471 16.427 1.00 91.19 294 ALA A CA 1
ATOM 2352 C C . ALA A 1 294 ? -14.419 2.641 17.253 1.00 91.19 294 ALA A C 1
ATOM 2354 O O . ALA A 1 294 ? -15.386 2.109 16.707 1.00 91.19 294 ALA A O 1
ATOM 2355 N N . MET A 1 295 ? -14.255 2.600 18.579 1.00 91.75 295 MET A N 1
ATOM 2356 C CA . MET A 1 295 ? -15.171 1.891 19.478 1.00 91.75 295 MET A CA 1
ATOM 2357 C C . MET A 1 295 ? -16.596 2.460 19.419 1.00 91.75 295 MET A C 1
ATOM 2359 O O . MET A 1 295 ? -17.563 1.698 19.357 1.00 91.75 295 MET A O 1
ATOM 2363 N N . ALA A 1 296 ? -16.749 3.787 19.385 1.00 88.69 296 ALA A N 1
ATOM 2364 C CA . ALA A 1 296 ? -18.050 4.439 19.245 1.00 88.69 296 ALA A CA 1
ATOM 2365 C C . ALA A 1 296 ? -18.695 4.158 17.877 1.00 88.69 296 ALA A C 1
ATOM 2367 O O . ALA A 1 296 ? -19.913 3.981 17.791 1.00 88.69 296 ALA A O 1
ATOM 2368 N N . THR A 1 297 ? -17.893 4.084 16.812 1.00 90.81 297 THR A N 1
ATOM 2369 C CA . THR A 1 297 ? -18.349 3.722 15.462 1.00 90.81 297 THR A CA 1
ATOM 2370 C C . THR A 1 297 ? -18.865 2.291 15.430 1.00 90.81 297 THR A C 1
ATOM 2372 O O . THR A 1 297 ? -19.980 2.069 14.965 1.00 90.81 297 THR A O 1
ATOM 2375 N N . ILE A 1 298 ? -18.115 1.341 15.999 1.00 90.75 298 ILE A N 1
ATOM 2376 C CA . ILE A 1 298 ? -18.548 -0.056 16.141 1.00 90.75 298 ILE A CA 1
ATOM 2377 C C . ILE A 1 298 ? -19.862 -0.123 16.916 1.00 90.75 298 ILE A C 1
ATOM 2379 O O . ILE A 1 298 ? -20.835 -0.689 16.429 1.00 90.75 298 ILE A O 1
ATOM 2383 N N . ALA A 1 299 ? -19.926 0.519 18.086 1.00 87.81 299 ALA A N 1
ATOM 2384 C CA . ALA A 1 299 ? -21.133 0.525 18.905 1.00 87.81 299 ALA A CA 1
ATOM 2385 C C . ALA A 1 299 ? -22.347 1.108 18.164 1.00 87.81 299 ALA A C 1
ATOM 2387 O O . ALA A 1 299 ? -23.467 0.644 18.351 1.00 87.81 299 ALA A O 1
ATOM 2388 N N . THR A 1 300 ? -22.132 2.115 17.313 1.00 87.69 300 THR A N 1
ATOM 2389 C CA . THR A 1 300 ? -23.195 2.715 16.498 1.00 87.69 300 THR A CA 1
ATOM 2390 C C . THR A 1 300 ? -23.646 1.756 15.394 1.00 87.69 300 THR A C 1
ATOM 2392 O O . THR A 1 300 ? -24.838 1.487 15.271 1.00 87.69 300 THR A O 1
ATOM 2395 N N . LYS A 1 301 ? -22.705 1.199 14.618 1.00 89.25 301 LYS A N 1
ATOM 2396 C CA . LYS A 1 301 ? -22.989 0.304 13.482 1.00 89.25 301 LYS A CA 1
ATOM 2397 C C . LYS A 1 301 ? -23.631 -1.014 13.916 1.00 89.25 301 LYS A C 1
ATOM 2399 O O . LYS A 1 301 ? -24.548 -1.487 13.250 1.00 89.25 301 LYS A O 1
ATOM 2404 N N . CYS A 1 302 ? -23.212 -1.552 15.059 1.00 84.50 302 CYS A N 1
ATOM 2405 C CA . CYS A 1 302 ? -23.782 -2.750 15.675 1.00 84.50 302 CYS A CA 1
ATOM 2406 C C . CYS A 1 302 ? -24.990 -2.448 16.584 1.00 84.50 302 CYS A C 1
ATOM 2408 O O . CYS A 1 302 ? -25.503 -3.358 17.235 1.00 84.50 302 CYS A O 1
ATOM 2410 N N . LYS A 1 303 ? -25.424 -1.179 16.690 1.00 81.50 303 LYS A N 1
ATOM 2411 C CA . LYS A 1 303 ? -26.436 -0.651 17.639 1.00 81.50 303 LYS A CA 1
ATOM 2412 C C . LYS A 1 303 ? -26.108 -0.830 19.133 1.00 81.50 303 LYS A C 1
ATOM 2414 O O . LYS A 1 303 ? -26.802 -0.278 19.983 1.00 81.50 303 LYS A O 1
ATOM 2419 N N . ARG A 1 304 ? -25.070 -1.595 19.465 1.00 76.38 304 ARG A N 1
ATOM 2420 C CA . ARG A 1 304 ? -24.519 -1.821 20.804 1.00 76.38 304 ARG A CA 1
ATOM 2421 C C . ARG A 1 304 ? -23.040 -2.172 20.693 1.00 76.38 304 ARG A C 1
ATOM 2423 O O . ARG A 1 304 ? -22.599 -2.662 19.655 1.00 76.38 304 ARG A O 1
ATOM 2430 N N . PHE A 1 305 ? -22.281 -1.974 21.768 1.00 78.19 305 PHE A N 1
ATOM 2431 C CA . PHE A 1 305 ? -20.912 -2.487 21.808 1.00 78.19 305 PHE A CA 1
ATOM 2432 C C . PHE A 1 305 ? -20.916 -4.031 21.936 1.00 78.19 305 PHE A C 1
ATOM 2434 O O . PHE A 1 305 ? -21.812 -4.573 22.596 1.00 78.19 305 PHE A O 1
ATOM 2441 N N . PRO A 1 306 ? -19.956 -4.748 21.320 1.00 79.00 306 PRO A N 1
ATOM 2442 C CA . PRO A 1 306 ? -19.853 -6.208 21.397 1.00 79.00 306 PRO A CA 1
ATOM 2443 C C . PRO A 1 306 ? -19.747 -6.723 22.835 1.00 79.00 306 PRO A C 1
ATOM 2445 O O . PRO A 1 306 ? -19.267 -6.018 23.724 1.00 79.00 306 PRO A O 1
ATOM 2448 N N . SER A 1 307 ? -20.184 -7.962 23.076 1.00 81.06 307 SER A N 1
ATOM 2449 C CA . SER A 1 307 ? -20.155 -8.549 24.417 1.00 81.06 307 SER A CA 1
ATOM 2450 C C . SER A 1 307 ? -18.719 -8.715 24.928 1.00 81.06 307 SER A C 1
ATOM 2452 O O . SER A 1 307 ? -17.879 -9.371 24.298 1.00 81.06 307 SER A O 1
ATOM 2454 N N . LEU A 1 308 ? -18.477 -8.118 26.095 1.00 81.75 308 LEU A N 1
ATOM 2455 C CA . LEU A 1 308 ? -17.282 -8.256 26.925 1.00 81.75 308 LEU A CA 1
ATOM 2456 C C . LEU A 1 308 ? -17.646 -9.056 28.184 1.00 81.75 308 LEU A C 1
ATOM 2458 O O . LEU A 1 308 ? -18.822 -9.090 28.553 1.00 81.75 308 LEU A O 1
ATOM 2462 N N . SER A 1 309 ? -16.653 -9.654 28.847 1.00 84.44 309 SER A N 1
ATOM 2463 C CA . SER A 1 309 ? -16.840 -10.165 30.211 1.00 84.44 309 SER A CA 1
ATOM 2464 C C . SER A 1 309 ? -17.196 -9.019 31.160 1.00 84.44 309 SER A C 1
ATOM 2466 O O . SER A 1 309 ? -16.819 -7.869 30.909 1.00 84.44 309 SER A O 1
ATOM 2468 N N . ASP A 1 310 ? -17.922 -9.318 32.237 1.00 84.31 310 ASP A N 1
ATOM 2469 C CA . ASP A 1 310 ? -18.380 -8.293 33.181 1.00 84.31 310 ASP A CA 1
ATOM 2470 C C . ASP A 1 310 ? -17.207 -7.521 33.807 1.00 84.31 310 ASP A C 1
ATOM 2472 O O . ASP A 1 310 ? -17.251 -6.290 33.857 1.00 84.31 310 ASP A O 1
ATOM 2476 N N . ASP A 1 311 ? -16.110 -8.209 34.139 1.00 85.88 311 ASP A N 1
ATOM 2477 C CA . ASP A 1 311 ? -14.886 -7.590 34.666 1.00 85.88 311 ASP A CA 1
ATOM 2478 C C . ASP A 1 311 ? -14.243 -6.630 33.658 1.00 85.88 311 ASP A C 1
ATOM 2480 O O . ASP A 1 311 ? -13.970 -5.468 33.965 1.00 85.88 311 ASP A O 1
ATOM 2484 N N . MET A 1 312 ? -14.058 -7.075 32.408 1.00 84.88 312 MET A N 1
ATOM 2485 C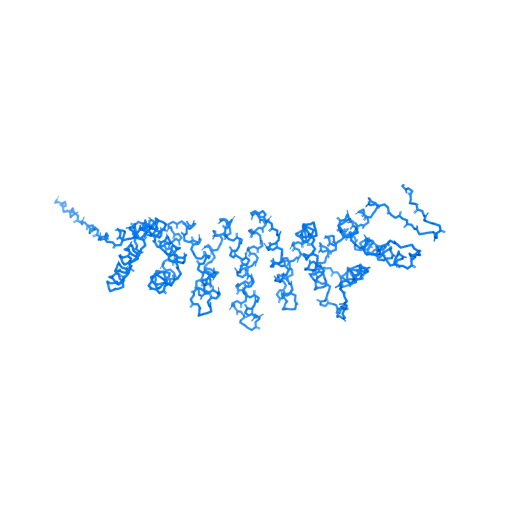 CA . MET A 1 312 ? -13.486 -6.233 31.352 1.00 84.88 312 MET A CA 1
ATOM 2486 C C . MET A 1 312 ? -14.393 -5.034 31.070 1.00 84.88 312 MET A C 1
ATOM 2488 O O . MET A 1 312 ? -13.921 -3.914 30.872 1.00 84.88 312 MET A O 1
ATOM 2492 N N . LYS A 1 313 ? -15.711 -5.246 31.081 1.00 86.31 313 LYS A N 1
ATOM 2493 C CA . LYS A 1 313 ? -16.697 -4.186 30.889 1.00 86.31 313 LYS A CA 1
ATOM 2494 C C . LYS A 1 313 ? -16.609 -3.138 31.999 1.00 86.31 313 LYS A C 1
ATOM 2496 O O . LYS A 1 313 ? -16.638 -1.947 31.689 1.00 86.31 313 LYS A O 1
ATOM 2501 N N . ALA A 1 314 ? -16.489 -3.557 33.258 1.00 87.06 314 ALA A N 1
ATOM 2502 C CA . ALA A 1 314 ? -16.333 -2.654 34.394 1.00 87.06 314 ALA A CA 1
ATOM 2503 C C . ALA A 1 314 ? -15.040 -1.828 34.282 1.00 87.06 314 ALA A C 1
ATOM 2505 O O . ALA A 1 314 ? -15.094 -0.599 34.372 1.00 87.06 314 ALA A O 1
ATOM 2506 N N . THR A 1 315 ? -13.910 -2.474 33.980 1.00 91.25 315 THR A N 1
ATOM 2507 C CA . THR A 1 315 ? -12.609 -1.808 33.801 1.00 91.25 315 THR A CA 1
ATOM 2508 C C . THR A 1 315 ? -12.634 -0.800 32.653 1.00 91.25 315 THR A C 1
ATOM 2510 O O . THR A 1 315 ? -12.206 0.343 32.817 1.00 91.25 315 THR A O 1
ATOM 2513 N N . VAL A 1 316 ? -13.194 -1.178 31.500 1.00 90.31 316 VAL A N 1
ATOM 2514 C CA . VAL A 1 316 ? -13.306 -0.288 30.335 1.00 90.31 316 VAL A CA 1
ATOM 2515 C C . VAL A 1 316 ? -14.199 0.914 30.642 1.00 90.31 316 VAL A C 1
ATOM 2517 O O . VAL A 1 316 ? -13.818 2.039 30.333 1.00 90.31 316 VAL A O 1
ATOM 2520 N N . ILE A 1 317 ? -15.356 0.718 31.287 1.00 89.69 317 ILE A N 1
ATOM 2521 C CA . ILE A 1 317 ? -16.240 1.831 31.677 1.00 89.69 317 ILE A CA 1
ATOM 2522 C C . ILE A 1 317 ? -15.535 2.769 32.663 1.00 89.69 317 ILE A C 1
ATOM 2524 O O . ILE A 1 317 ? -15.613 3.984 32.495 1.00 89.69 317 ILE A O 1
ATOM 2528 N N . SER A 1 318 ? -14.825 2.223 33.655 1.00 91.69 318 SER A N 1
ATOM 2529 C CA . SER A 1 318 ? -14.044 3.017 34.610 1.00 91.69 318 SER A CA 1
ATOM 2530 C C . SER A 1 318 ? -12.984 3.863 33.898 1.00 91.69 318 SER A C 1
ATOM 2532 O O . SER A 1 318 ? -12.886 5.070 34.130 1.00 91.69 318 SER A O 1
ATOM 2534 N N . ARG A 1 319 ? -12.253 3.269 32.944 1.00 92.88 319 ARG A N 1
ATOM 2535 C CA . ARG A 1 319 ? -11.251 3.993 32.156 1.00 92.88 319 ARG A CA 1
ATOM 2536 C C . ARG A 1 319 ? -11.873 5.087 31.289 1.00 92.88 319 ARG A C 1
ATOM 2538 O O . ARG A 1 319 ? -11.324 6.182 31.240 1.00 92.88 319 ARG A O 1
ATOM 2545 N N . ILE A 1 320 ? -13.014 4.832 30.645 1.00 90.81 320 ILE A N 1
ATOM 2546 C CA . ILE A 1 320 ? -13.751 5.849 29.871 1.00 90.81 320 ILE A CA 1
ATOM 2547 C C . ILE A 1 320 ? -14.154 7.026 30.769 1.00 90.81 320 ILE A C 1
ATOM 2549 O O . ILE A 1 320 ? -14.011 8.179 30.364 1.00 90.81 320 ILE A O 1
ATOM 2553 N N . ASP A 1 321 ? -14.622 6.748 31.988 1.00 89.75 321 ASP A N 1
ATOM 2554 C CA . ASP A 1 321 ? -15.018 7.780 32.950 1.00 89.75 321 ASP A CA 1
ATOM 2555 C C . ASP A 1 321 ? -13.811 8.615 33.412 1.00 89.75 321 ASP A C 1
ATOM 2557 O O . ASP A 1 321 ? -13.932 9.836 33.531 1.00 89.75 321 ASP A O 1
ATOM 2561 N N . ALA A 1 322 ? -12.646 7.989 33.612 1.00 90.44 322 ALA A N 1
ATOM 2562 C CA . ALA A 1 322 ? -11.392 8.687 33.900 1.00 90.44 322 ALA A CA 1
ATOM 2563 C C . ALA A 1 322 ? -10.955 9.578 32.726 1.00 90.44 322 ALA A C 1
ATOM 2565 O O . ALA A 1 322 ? -10.774 10.779 32.910 1.00 90.44 322 ALA A O 1
ATOM 2566 N N . ILE A 1 323 ? -10.909 9.032 31.504 1.00 89.88 323 ILE A N 1
ATOM 2567 C CA . ILE A 1 323 ? -10.547 9.778 30.287 1.00 89.88 323 ILE A CA 1
ATOM 2568 C C . ILE A 1 323 ? -11.453 10.996 30.096 1.00 89.88 323 ILE A C 1
ATOM 2570 O O . ILE A 1 323 ? -10.967 12.082 29.783 1.00 89.88 323 ILE A O 1
ATOM 2574 N N . TYR A 1 324 ? -12.764 10.826 30.286 1.00 88.19 324 TYR A N 1
ATOM 2575 C CA . TYR A 1 324 ? -13.726 11.916 30.159 1.00 88.19 324 TYR A CA 1
ATOM 2576 C C . TYR A 1 324 ? -13.451 13.046 31.161 1.00 88.19 324 TYR A C 1
ATOM 2578 O O . TYR A 1 324 ? -13.534 14.216 30.795 1.00 88.19 324 TYR A O 1
ATOM 2586 N N . LYS A 1 325 ? -13.113 12.708 32.413 1.00 88.81 325 LYS A N 1
ATOM 2587 C CA . LYS A 1 325 ? -12.762 13.696 33.444 1.00 88.81 325 LYS A CA 1
ATOM 2588 C C . LYS A 1 325 ? -11.440 14.397 33.130 1.00 88.81 325 LYS A C 1
ATOM 2590 O O . LYS A 1 325 ? -11.382 15.616 33.211 1.00 88.81 325 LYS A O 1
ATOM 2595 N N . GLU A 1 326 ? -10.418 13.632 32.750 1.00 89.94 326 GLU A N 1
ATOM 2596 C CA . GLU A 1 326 ? -9.069 14.122 32.428 1.00 89.94 326 GLU A CA 1
ATOM 2597 C C . GLU A 1 326 ? -9.048 15.030 31.185 1.00 89.94 326 GLU A C 1
ATOM 2599 O O . GLU A 1 326 ? -8.205 15.913 31.086 1.00 89.94 326 GLU A O 1
ATOM 2604 N N . ASN A 1 327 ? -9.972 14.831 30.236 1.00 87.31 327 ASN A N 1
ATOM 2605 C CA . ASN A 1 327 ? -9.967 15.497 28.927 1.00 87.31 327 ASN A CA 1
ATOM 2606 C C . ASN A 1 327 ? -11.275 16.253 28.647 1.00 87.31 327 ASN A C 1
ATOM 2608 O O . ASN A 1 327 ? -11.717 16.329 27.497 1.00 87.31 327 ASN A O 1
ATOM 2612 N N . ARG A 1 328 ? -11.926 16.779 29.691 1.00 86.06 328 ARG A N 1
ATOM 2613 C CA . ARG A 1 328 ? -13.270 17.373 29.597 1.00 86.06 328 ARG A CA 1
ATOM 2614 C C . ARG A 1 328 ? -13.358 18.495 28.559 1.00 86.06 328 ARG A C 1
ATOM 2616 O O . ARG A 1 328 ? -14.348 18.554 27.833 1.00 86.06 328 ARG A O 1
ATOM 2623 N N . ASP A 1 329 ? -12.307 19.303 28.452 1.00 88.31 329 ASP A N 1
ATOM 2624 C CA . ASP A 1 329 ? -12.241 20.473 27.565 1.00 88.31 329 ASP A CA 1
ATOM 2625 C C . ASP A 1 329 ? -11.840 20.123 26.120 1.00 88.31 329 ASP A C 1
ATOM 2627 O O . ASP A 1 329 ? -11.869 20.968 25.226 1.00 88.31 329 ASP A O 1
ATOM 2631 N N . ILE A 1 330 ? -11.486 18.861 25.851 1.00 87.94 330 ILE A N 1
ATOM 2632 C CA . ILE A 1 330 ? -11.116 18.387 24.516 1.00 87.94 330 ILE A CA 1
ATOM 2633 C C . ILE A 1 330 ? -12.321 17.668 23.902 1.00 87.94 330 ILE A C 1
ATOM 2635 O O . ILE A 1 330 ? -12.440 16.445 23.988 1.00 87.94 330 ILE A O 1
ATOM 2639 N N . ASN A 1 331 ? -13.195 18.418 23.220 1.00 87.44 331 ASN A N 1
ATOM 2640 C CA . ASN A 1 331 ? -14.431 17.890 22.607 1.00 87.44 331 ASN A CA 1
ATOM 2641 C C . ASN A 1 331 ? -14.195 16.653 21.728 1.00 87.44 331 ASN A C 1
ATOM 2643 O O . ASN A 1 331 ? -14.955 15.689 21.781 1.00 87.44 331 ASN A O 1
ATOM 2647 N N . SER A 1 332 ? -13.082 16.629 20.986 1.00 85.38 332 SER A N 1
ATOM 2648 C CA . SER A 1 332 ? -12.722 15.493 20.125 1.00 85.38 332 SER A CA 1
ATOM 2649 C C . SER A 1 332 ? -12.463 14.172 20.874 1.00 85.38 332 SER A C 1
ATOM 2651 O O . SER A 1 332 ? -12.360 13.130 20.231 1.00 85.38 332 SER A O 1
ATOM 2653 N N . ILE A 1 333 ? -12.365 14.201 22.207 1.00 87.94 333 ILE A N 1
ATOM 2654 C CA . ILE A 1 333 ? -12.184 13.044 23.097 1.00 87.94 333 ILE A CA 1
ATOM 2655 C C . ILE A 1 333 ? -13.409 12.865 23.995 1.00 87.94 333 ILE A C 1
ATOM 2657 O O . ILE A 1 333 ? -13.921 11.749 24.128 1.00 87.94 333 ILE A O 1
ATOM 2661 N N . SER A 1 334 ? -13.894 13.953 24.596 1.00 88.69 334 SER A N 1
ATOM 2662 C CA . SER A 1 334 ? -14.966 13.913 25.588 1.00 88.69 334 SER A CA 1
ATOM 2663 C C . SER A 1 334 ? -16.308 13.459 24.989 1.00 88.69 334 SER A C 1
ATOM 2665 O O . SER A 1 334 ? -17.003 12.648 25.608 1.00 88.69 334 SER A O 1
ATOM 2667 N N . GLU A 1 335 ? -16.642 13.867 23.759 1.00 88.94 335 GLU A N 1
ATOM 2668 C CA . GLU A 1 335 ? -17.864 13.437 23.064 1.00 88.94 335 GLU A CA 1
ATOM 2669 C C . GLU A 1 335 ? -17.862 11.932 22.713 1.00 88.94 335 GLU A C 1
ATOM 2671 O O . GLU A 1 335 ? -18.798 11.227 23.120 1.00 88.94 335 GLU A O 1
ATOM 2676 N N . PRO A 1 336 ? -16.833 11.377 22.027 1.00 87.69 336 PRO A N 1
ATOM 2677 C CA . PRO A 1 336 ? -16.742 9.937 21.784 1.00 87.69 336 PRO A CA 1
ATOM 2678 C C . PRO A 1 336 ? -16.772 9.101 23.066 1.00 87.69 336 PRO A C 1
ATOM 2680 O O . PRO A 1 336 ? -17.447 8.069 23.105 1.00 87.69 336 PRO A O 1
ATOM 2683 N N . ALA A 1 337 ? -16.096 9.558 24.127 1.00 88.38 337 ALA A N 1
ATOM 2684 C CA . ALA A 1 337 ? -16.085 8.891 25.426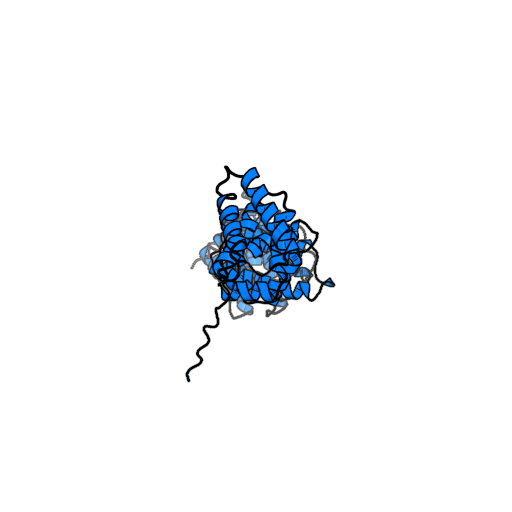 1.00 88.38 337 ALA A CA 1
ATOM 2685 C C . ALA A 1 337 ? -17.491 8.826 26.044 1.00 88.38 337 ALA A C 1
ATOM 2687 O O . ALA A 1 337 ? -17.952 7.746 26.426 1.00 88.38 337 ALA A O 1
ATOM 2688 N N . GLN A 1 338 ? -18.227 9.944 26.074 1.00 87.75 338 GLN A N 1
ATOM 2689 C CA . GLN A 1 338 ? -19.610 9.954 26.559 1.00 87.75 338 GLN A CA 1
ATOM 2690 C C . GLN A 1 338 ? -20.529 9.058 25.726 1.00 87.75 338 GLN A C 1
ATOM 2692 O O . GLN A 1 338 ? -21.347 8.318 26.285 1.00 87.75 338 GLN A O 1
ATOM 2697 N N . LYS A 1 339 ? -20.411 9.119 24.395 1.00 86.75 339 LYS A N 1
ATOM 2698 C CA . LYS A 1 339 ? -21.218 8.302 23.484 1.00 86.75 339 LYS A CA 1
ATOM 2699 C C . LYS A 1 339 ? -20.981 6.814 23.736 1.00 86.75 339 LYS A C 1
ATOM 2701 O O . LYS A 1 339 ? -21.941 6.065 23.923 1.00 86.75 339 LYS A O 1
ATOM 2706 N N . LEU A 1 340 ? -19.718 6.397 23.803 1.00 87.50 340 LEU A N 1
ATOM 2707 C CA . LEU A 1 340 ? -19.343 5.012 24.075 1.00 87.50 340 LEU A CA 1
ATOM 2708 C C . LEU A 1 340 ? -19.852 4.556 25.447 1.00 87.50 340 LEU A C 1
ATOM 2710 O O . LEU A 1 340 ? -20.471 3.497 25.551 1.00 87.50 340 LEU A O 1
ATOM 2714 N N . ARG A 1 341 ? -19.703 5.391 26.483 1.00 87.75 341 ARG A N 1
ATOM 2715 C CA . ARG A 1 341 ? -20.223 5.116 27.829 1.00 87.75 341 ARG A CA 1
ATOM 2716 C C . ARG A 1 341 ? -21.723 4.802 27.822 1.00 87.75 341 ARG A C 1
ATOM 2718 O O . ARG A 1 341 ? -22.148 3.832 28.450 1.00 87.75 341 ARG A O 1
ATOM 2725 N N . ARG A 1 342 ? -22.535 5.600 27.116 1.00 86.25 342 ARG A N 1
ATOM 2726 C CA . ARG A 1 342 ? -23.993 5.385 27.001 1.00 86.25 342 ARG A CA 1
ATOM 2727 C C . ARG A 1 342 ? -24.316 4.058 26.305 1.00 86.25 342 ARG A C 1
ATOM 2729 O O . ARG A 1 342 ? -25.167 3.305 26.780 1.00 86.25 342 ARG A O 1
ATOM 2736 N N . LEU A 1 343 ? -23.602 3.747 25.224 1.00 83.75 343 LEU A N 1
ATOM 2737 C CA . LEU A 1 343 ? -23.796 2.525 24.431 1.00 83.75 343 LEU A CA 1
ATOM 2738 C C . LEU A 1 343 ? -23.295 1.249 25.129 1.00 83.75 343 LEU A C 1
ATOM 2740 O O . LEU A 1 343 ? -23.742 0.156 24.797 1.00 83.75 343 LEU A O 1
ATOM 2744 N N . MET A 1 344 ? -22.391 1.363 26.106 1.00 81.00 344 MET A N 1
ATOM 2745 C CA . MET A 1 344 ? -21.941 0.224 26.918 1.00 81.00 344 MET A CA 1
ATOM 2746 C C . MET A 1 344 ? -22.848 -0.046 28.129 1.00 81.00 344 MET A C 1
ATOM 2748 O O . MET A 1 344 ? -22.927 -1.184 28.602 1.00 81.00 344 MET A O 1
ATOM 2752 N N . LYS A 1 345 ? -23.550 0.975 28.642 1.00 76.88 345 LYS A N 1
ATOM 2753 C CA . LYS A 1 345 ? -24.449 0.854 29.807 1.00 76.88 345 LYS A CA 1
ATOM 2754 C C . LYS A 1 345 ? -25.855 0.351 29.475 1.00 76.88 345 LYS A C 1
ATOM 2756 O O . LYS A 1 345 ? -26.571 -0.067 30.382 1.00 76.88 345 LYS A O 1
ATOM 2761 N N . THR A 1 346 ? -26.256 0.351 28.208 1.00 67.44 346 THR A N 1
ATOM 2762 C CA . THR A 1 346 ? -27.561 -0.166 27.775 1.00 67.44 346 THR A CA 1
ATOM 2763 C C . THR A 1 346 ? -27.640 -1.681 28.030 1.00 67.44 346 THR A C 1
ATOM 2765 O O . THR A 1 346 ? -26.906 -2.472 27.437 1.00 67.44 346 THR A O 1
ATOM 2768 N N . LYS A 1 347 ? -28.495 -2.103 28.976 1.00 55.50 347 LYS A N 1
ATOM 2769 C CA . LYS A 1 347 ? -28.769 -3.525 29.260 1.00 55.50 347 LYS A CA 1
ATOM 2770 C C . LYS A 1 347 ? -29.619 -4.134 28.136 1.00 55.50 347 LYS A C 1
ATOM 2772 O O . LYS A 1 347 ? -30.421 -3.439 27.518 1.00 55.50 347 LYS A O 1
ATOM 2777 N N . LYS A 1 348 ? -29.462 -5.445 27.899 1.00 46.75 348 LYS A N 1
ATOM 2778 C CA . LYS A 1 348 ? -30.352 -6.260 27.049 1.00 46.75 348 LYS A CA 1
ATOM 2779 C C . LYS A 1 348 ? -31.800 -5.972 27.474 1.00 46.75 348 LYS A C 1
ATOM 2781 O O . LYS A 1 348 ? -32.166 -6.309 28.599 1.00 46.75 348 LYS A O 1
ATOM 2786 N N . VAL A 1 349 ? -32.620 -5.386 26.602 1.00 40.38 349 VAL A N 1
ATOM 2787 C CA . VAL A 1 349 ? -34.072 -5.527 26.750 1.00 40.38 349 VAL A CA 1
ATOM 2788 C C . VAL A 1 349 ? -34.322 -7.015 26.536 1.00 40.38 349 VAL A C 1
ATOM 2790 O O . VAL A 1 349 ? -34.072 -7.534 25.446 1.00 40.38 349 VAL A O 1
ATOM 2793 N N . LYS A 1 350 ? -34.676 -7.738 27.605 1.00 35.09 350 LYS A N 1
ATOM 2794 C CA . LYS A 1 350 ? -35.201 -9.097 27.465 1.00 35.09 350 LYS A CA 1
ATOM 2795 C C . LYS A 1 350 ? -36.356 -8.984 26.469 1.00 35.09 350 LYS A C 1
ATOM 2797 O O . LYS A 1 350 ? -37.256 -8.180 26.699 1.00 35.09 350 LYS A O 1
ATOM 2802 N N . LYS A 1 351 ? -36.316 -9.738 25.365 1.00 35.19 351 LYS A N 1
ATOM 2803 C CA . LYS A 1 351 ? -37.553 -10.051 24.648 1.00 35.19 351 LYS A CA 1
ATOM 2804 C C . LYS A 1 351 ? -38.464 -10.657 25.712 1.00 35.19 351 LYS A C 1
ATOM 2806 O O . LYS A 1 351 ? -38.134 -11.706 26.257 1.00 35.19 351 LYS A O 1
ATOM 2811 N N . PHE A 1 352 ? -39.504 -9.931 26.099 1.00 33.59 352 PHE A N 1
ATOM 2812 C CA . PHE A 1 352 ? -40.631 -10.558 26.754 1.00 33.59 352 PHE A CA 1
ATOM 2813 C C . PHE A 1 352 ? -41.246 -11.438 25.674 1.00 33.59 352 PHE A C 1
ATOM 2815 O O . PHE A 1 352 ? -41.801 -10.919 24.705 1.00 33.59 352 PHE A O 1
ATOM 2822 N N . ASP A 1 353 ? -41.055 -12.749 25.797 1.00 33.66 353 ASP A N 1
ATOM 2823 C CA . ASP A 1 353 ? -41.952 -13.705 25.168 1.00 33.66 353 ASP A CA 1
ATOM 2824 C C . ASP A 1 353 ? -43.323 -13.438 25.786 1.00 33.66 353 ASP A C 1
ATOM 2826 O O . ASP A 1 353 ? -43.631 -13.869 26.897 1.00 33.66 353 ASP A O 1
ATOM 2830 N N . ILE A 1 354 ? -44.117 -12.614 25.105 1.00 37.22 354 ILE A N 1
ATOM 2831 C CA . ILE A 1 354 ? -45.547 -12.551 25.357 1.00 37.22 354 ILE A CA 1
ATOM 2832 C C . ILE A 1 354 ? -46.061 -13.893 24.853 1.00 37.22 354 ILE A C 1
ATOM 2834 O O . ILE A 1 354 ? -46.161 -14.118 23.647 1.00 37.22 354 ILE A O 1
ATOM 2838 N N . GLY A 1 355 ? -46.286 -14.805 25.796 1.00 37.28 355 GLY A N 1
ATOM 2839 C CA . GLY A 1 355 ? -46.934 -16.076 25.542 1.00 37.28 355 GLY A CA 1
ATOM 2840 C C . GLY A 1 355 ? -48.263 -15.834 24.838 1.00 37.28 355 GLY A C 1
ATOM 2841 O O . GLY A 1 355 ? -49.199 -15.300 25.425 1.00 37.28 355 GLY A O 1
ATOM 2842 N N . CYS A 1 356 ? -48.338 -16.233 23.573 1.00 29.58 356 CYS A N 1
ATOM 2843 C CA . CYS A 1 356 ? -49.602 -16.572 22.942 1.00 29.58 356 CYS A CA 1
ATOM 2844 C C . CYS A 1 356 ? -49.955 -17.995 23.379 1.00 29.58 356 CYS A C 1
ATOM 2846 O O . CYS A 1 356 ? -49.630 -18.962 22.698 1.00 29.58 356 CYS A O 1
ATOM 2848 N N . THR A 1 357 ? -50.606 -18.124 24.532 1.00 37.72 357 THR A N 1
ATOM 2849 C CA . THR A 1 357 ? -51.561 -19.213 24.747 1.00 37.72 357 THR A CA 1
ATOM 2850 C C . THR A 1 357 ? -52.869 -18.778 24.102 1.00 37.72 357 THR A C 1
ATOM 2852 O O . THR A 1 357 ? -53.629 -18.010 24.688 1.00 37.72 357 THR A O 1
ATOM 2855 N N . ILE A 1 358 ? -53.100 -19.226 22.869 1.00 38.97 358 ILE A N 1
ATOM 2856 C CA . ILE A 1 358 ? -54.446 -19.253 22.296 1.00 38.97 358 ILE A CA 1
ATOM 2857 C C . ILE A 1 358 ? -55.067 -20.565 22.778 1.00 38.97 358 ILE A C 1
ATOM 2859 O O . ILE A 1 358 ? -54.474 -21.630 22.598 1.00 38.97 358 ILE A O 1
ATOM 2863 N N . THR A 1 359 ? -56.184 -20.426 23.487 1.00 40.09 359 THR A N 1
ATOM 2864 C CA . THR A 1 359 ? -57.081 -21.514 23.900 1.00 40.09 359 THR A CA 1
ATOM 2865 C C . THR A 1 359 ? -57.983 -21.910 22.747 1.00 40.09 359 THR A C 1
ATOM 2867 O O . THR A 1 359 ? -58.278 -21.020 21.915 1.00 40.09 359 THR A O 1
#

Secondary structure (DSSP, 8-state):
--PEEPTT--EE--HHHHHHHHHGGG-SSHHHHHHHHHHHHHHHHHHHH---SSS-THHHHHHHHHTT-HHHHHHHH--TTS-HHHHHHHHHHHHHS--TT-------STHHHHHHHHHHHHHTTS-HHHHHHHHHTHHHHHHHHHTT-HHHHHHHHHHHHHHHHH----HHHHHHHHHHHHHHHHHHHH-GGG--HHHHHHHHHHHHHHHTT-HHHHHHHHH-HHHHHHHHHHHHSS-HHHHHHHHHHHHHHHHHS-HHHHHHHHHHSTHHHHHHHHHHH---HHHHHHHHHHHHHHHHHTSSPPP--HHHHHHHHHHHHHHHHHTTT-HHHHHHHHHHHHHHH--------------

Nearest PDB structures (foldseek):
  3qhe-assembly1_A  TM=5.324E-01  e=2.646E-04  Homo sapiens
  7f7o-assembly1_A  TM=5.487E-01  e=2.235E-04  Homo sapiens
  4yjl-assembly2_B  TM=5.405E-01  e=2.646E-04  Homo sapiens
  3nmx-assembly2_B  TM=5.759E-01  e=5.200E-04  Homo sapiens
  5z8h-assembly1_A  TM=5.265E-01  e=6.989E-04  Homo sapiens

Sequence (359 aa):
MASAKNSNGIVIFGDDDMRTLISLISSPYEEIALKSMKIIQTYNTTKTYTASYRVPCLHLGEHLVLKCGLMRELAKVATISKSTAFLQSVAATINTLDWTVFRSFKDYHADVLRMTIKALTKMTKFDSQHVREVFQSLPVTLEVLKSESPRLFDITVKLLELIARRVRFRSQTKLLIGSKIIIYLKTMLQNPGFCNISQFRVLFKVLDDFSATNDALLQKLISDSETLTTILSCAEQDFIYFRTTAWSIVFRIITTATSEQIQYLLDQSNLKYYLCNQLLNTASIENLRKTLNAMATIATKCKRFPSLSDDMKATVISRIDAIYKENRDINSISEPAQKLRRLMKTKKVKKFDIGCTIT

Foldseek 3Di:
DDFDADPVRDGDDDLVSLLVLLVQLLPPDLV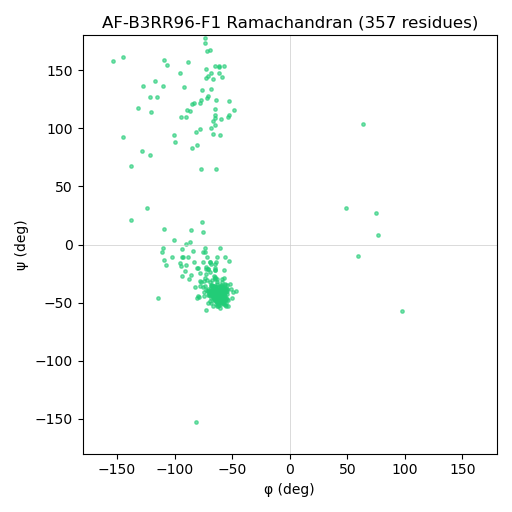SNLVSLVVLLCNLQVVVPPPPDPDDSLVPLVCSCQSNVNLLSLLVPCAPPDDLSSLVSSQSSLVSSPCPVDDDDDDPDVCSLVSSLVVLLVLLVDDLRSLVSSVSSVVSLLNLLVVLDLSNLVSSLSSLLSSLVRDDDDQVVLLVVLVSLLVSLLVCVVPVVSDDPVSNLSSLVSNLSSLVPHLPSLVVCLVDPSNVVVLVVLCVDPPPSSVVSSLSSVLSNLQNPALVSLVVPVVVDPVLVSLLVCLLDDPDPVSNLSSLSSQLSNLVRPVAGDDDPPVSLVVSLVSLVVQLVVCVVPCSNNVSSVSNNVRSPDDDPPPPPPDPPDD